Protein AF-F2CXU1-F1 (afdb_monomer_lite)

Foldseek 3Di:
DPPDPPDQQAQKEADPPDPVRIDHDQQKDFPDVVCVVVVNCRRYIDGPDQAPAAPQKFWAKAFQKDFFDLPQKDKFQQDDPVVLRNVQS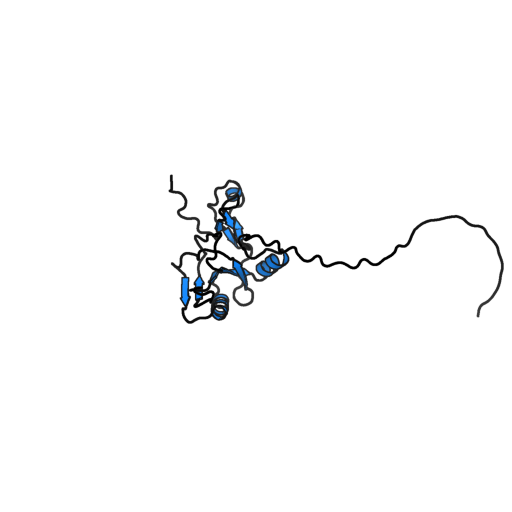NQNLWFKKWAPDCPPNDRGTMITHSGHGPDIYHDLDGDTMMIGIHGVVSVVVCVVVVPDRPHNCPDDPPDPPPPPPDDDDDDDDDDDDDDDDDDDDDDDDD

Organism: Hordeum vulgare subsp. vulgare (NCBI:txid112509)

InterPro domains:
  IPR003609 PAN/Apple domain [PF08276] (53-120)
  IPR003609 PAN/Apple domain [PS50948] (53-139)
  IPR003609 PAN/Apple domain [SM00473] (54-134)

Radius of gyration: 28.21 Å; chains: 1; bounding box: 61×94×59 Å

pLDDT: mean 71.31, std 21.05, range [31.59, 95.5]

Sequence (190 aa):
PVRQLRQVRGIRYCDLGQSPLCSCLPGFQPRWPQRWSLGSGSGGCVRRTNLSCGARDGFWTVSLMKLPEATNAMVHTGMILDRCRQLCLGTCSCRAYAAADVSGGINRGCIVWAVDLIDMRQYPEVVQDVYICLAQSEVDALTAAGSITIHAATGRSSTPASVQGHRPLGGCPTRFSIAPSSTTRSEANP

Structure (mmCIF, N/CA/C/O backbone):
data_AF-F2CXU1-F1
#
_entry.id   AF-F2CXU1-F1
#
loop_
_atom_site.group_PDB
_atom_site.id
_atom_site.type_symbol
_atom_site.label_atom_id
_atom_site.label_alt_id
_atom_site.label_comp_id
_atom_site.label_asym_id
_atom_site.label_entity_id
_atom_site.label_seq_id
_atom_site.pdbx_PDB_ins_code
_atom_site.Cartn_x
_atom_site.Cartn_y
_atom_site.Cartn_z
_atom_site.occupancy
_atom_site.B_iso_or_equiv
_atom_site.auth_seq_id
_atom_site.auth_comp_id
_atom_site.auth_asym_id
_atom_site.auth_atom_id
_atom_site.pdbx_PDB_model_num
ATOM 1 N N . PRO A 1 1 ? 15.267 -24.264 19.030 1.00 34.97 1 PRO A N 1
ATOM 2 C CA . PRO A 1 1 ? 14.151 -23.343 19.382 1.00 34.97 1 PRO A CA 1
ATOM 3 C C . PRO A 1 1 ? 13.599 -22.463 18.225 1.00 34.97 1 PRO A C 1
ATOM 5 O O . PRO A 1 1 ? 12.896 -21.499 18.492 1.00 34.97 1 PRO A O 1
ATOM 8 N N . VAL A 1 2 ? 13.812 -22.808 16.941 1.00 32.81 2 VAL A N 1
ATOM 9 C CA . VAL A 1 2 ? 13.366 -22.000 15.776 1.00 32.81 2 VAL A CA 1
ATOM 10 C C . VAL A 1 2 ? 12.203 -22.684 15.036 1.00 32.81 2 VAL A C 1
ATOM 12 O O . VAL A 1 2 ? 12.289 -23.015 13.856 1.00 32.81 2 VAL A O 1
ATOM 15 N N . ARG A 1 3 ? 11.107 -22.981 15.743 1.00 33.47 3 ARG A N 1
ATOM 16 C CA . ARG A 1 3 ? 9.913 -23.626 15.159 1.00 33.47 3 ARG A CA 1
ATOM 17 C C . ARG A 1 3 ? 8.614 -22.975 15.640 1.00 33.47 3 ARG A C 1
ATOM 19 O O . ARG A 1 3 ? 7.788 -23.642 16.245 1.00 33.47 3 ARG A O 1
ATOM 26 N N . GLN A 1 4 ? 8.417 -21.681 15.369 1.00 37.12 4 GLN A N 1
ATOM 27 C CA . GLN A 1 4 ? 7.096 -21.060 15.586 1.00 37.12 4 GLN A CA 1
ATOM 28 C C . GLN A 1 4 ? 6.787 -19.814 14.742 1.00 37.12 4 GLN A C 1
ATOM 30 O O . GLN A 1 4 ? 5.926 -19.020 15.095 1.00 37.12 4 GLN A O 1
ATOM 35 N N . LEU A 1 5 ? 7.434 -19.657 13.582 1.00 40.50 5 LEU A N 1
ATOM 36 C CA . LEU A 1 5 ? 7.065 -18.630 12.590 1.00 40.50 5 LEU A CA 1
ATOM 37 C C . LEU A 1 5 ? 6.415 -19.220 11.331 1.00 40.50 5 LEU A C 1
ATOM 39 O O . LEU A 1 5 ? 6.336 -18.558 10.301 1.00 40.50 5 LEU A O 1
ATOM 43 N N . ARG A 1 6 ? 5.930 -20.466 11.388 1.00 36.44 6 ARG A N 1
ATOM 44 C CA . ARG A 1 6 ? 5.116 -21.016 10.302 1.00 36.44 6 ARG A CA 1
ATOM 45 C C . ARG A 1 6 ? 3.651 -20.652 10.551 1.00 36.44 6 ARG A C 1
ATOM 47 O O . ARG A 1 6 ? 3.055 -21.141 11.499 1.00 36.44 6 ARG A O 1
ATOM 54 N N . GLN A 1 7 ? 3.113 -19.845 9.633 1.00 40.59 7 GLN A N 1
ATOM 55 C CA . GLN A 1 7 ? 1.687 -19.606 9.361 1.00 40.59 7 GLN A CA 1
ATOM 56 C C . GLN A 1 7 ? 0.963 -18.560 10.225 1.00 40.59 7 GLN A C 1
ATOM 58 O O . GLN A 1 7 ? 0.046 -18.879 10.973 1.00 40.59 7 GLN A O 1
ATOM 63 N N . VAL A 1 8 ? 1.262 -17.275 10.009 1.00 40.44 8 VAL A N 1
ATOM 64 C CA . VAL A 1 8 ? 0.292 -16.203 10.302 1.00 40.44 8 VAL A CA 1
ATOM 65 C C . VAL A 1 8 ? -0.091 -15.538 8.980 1.00 40.44 8 VAL A C 1
ATOM 67 O O . VAL A 1 8 ? 0.686 -14.781 8.406 1.00 40.44 8 VAL A O 1
ATOM 70 N N . ARG A 1 9 ? -1.276 -15.890 8.468 1.00 52.19 9 ARG A N 1
ATOM 71 C CA . ARG A 1 9 ? -1.853 -15.436 7.188 1.00 52.19 9 ARG A CA 1
ATOM 72 C C . ARG A 1 9 ? -2.540 -14.069 7.322 1.00 52.19 9 ARG A C 1
ATOM 74 O O . ARG A 1 9 ? -3.741 -13.964 7.108 1.00 52.19 9 ARG A O 1
ATOM 81 N N . GLY A 1 10 ? -1.827 -13.033 7.750 1.00 54.97 10 GLY A N 1
ATOM 82 C CA . GLY A 1 10 ? -2.451 -11.724 7.938 1.00 54.97 10 GLY A CA 1
ATOM 83 C C . GLY A 1 10 ? -1.462 -10.583 7.812 1.00 54.97 10 GLY A C 1
ATOM 84 O O . GLY A 1 10 ? -0.324 -10.705 8.255 1.00 54.97 10 GLY A O 1
ATOM 85 N N . ILE A 1 11 ? -1.940 -9.496 7.217 1.00 66.00 11 ILE A N 1
ATOM 86 C CA . ILE A 1 11 ? -1.216 -8.294 6.798 1.00 66.00 11 ILE A CA 1
ATOM 87 C C . ILE A 1 11 ? -0.603 -7.584 8.020 1.00 66.00 11 ILE A C 1
ATOM 89 O O . ILE A 1 11 ? -1.184 -6.673 8.610 1.00 66.00 11 ILE A O 1
ATOM 93 N N . ARG A 1 12 ? 0.565 -8.065 8.446 1.00 72.44 12 ARG A N 1
ATOM 94 C CA . ARG A 1 12 ? 1.375 -7.525 9.540 1.00 72.44 12 ARG A CA 1
ATOM 95 C C . ARG A 1 12 ? 2.726 -7.106 8.985 1.00 72.44 12 ARG A C 1
ATOM 97 O O . ARG A 1 12 ? 3.251 -7.780 8.102 1.00 72.44 12 ARG A O 1
ATOM 104 N N . TYR A 1 13 ? 3.293 -6.052 9.545 1.00 73.12 13 TYR A N 1
ATOM 105 C CA . TYR A 1 13 ? 4.700 -5.730 9.360 1.00 73.12 13 TYR A CA 1
ATOM 106 C C . TYR A 1 13 ? 5.416 -5.903 10.691 1.00 73.12 13 TYR A C 1
ATOM 108 O O . TYR A 1 13 ? 4.812 -5.752 11.755 1.00 73.12 13 TYR A O 1
ATOM 116 N N . CYS A 1 14 ? 6.689 -6.268 10.627 1.00 70.75 14 CYS A N 1
ATOM 117 C CA . CYS A 1 14 ? 7.538 -6.339 11.802 1.00 70.75 14 CYS A CA 1
ATOM 118 C C . CYS A 1 14 ? 8.617 -5.268 11.703 1.00 70.75 14 CYS A C 1
ATOM 120 O O . CYS A 1 14 ? 9.301 -5.193 10.681 1.00 70.75 14 CYS A O 1
ATOM 122 N N . ASP A 1 15 ? 8.723 -4.465 12.756 1.00 67.50 15 ASP A N 1
ATOM 123 C CA . ASP A 1 15 ? 9.769 -3.475 12.961 1.00 67.50 15 ASP A CA 1
ATOM 124 C C . ASP A 1 15 ? 10.683 -3.993 14.073 1.00 67.50 15 ASP A C 1
ATOM 126 O O . ASP A 1 15 ? 10.265 -4.188 15.216 1.00 67.50 15 ASP A O 1
ATOM 130 N N . LEU A 1 16 ? 11.938 -4.254 13.716 1.00 66.31 16 LEU A N 1
ATOM 131 C CA . LEU A 1 16 ? 12.940 -4.792 14.633 1.00 66.31 16 LEU A CA 1
ATOM 132 C C . LEU A 1 16 ? 13.372 -3.775 15.705 1.00 66.31 16 LEU A C 1
ATOM 134 O O . LEU A 1 16 ? 14.001 -4.174 16.682 1.00 66.31 16 LEU A O 1
ATOM 138 N N . GLY A 1 17 ? 13.039 -2.490 15.537 1.00 63.59 17 GLY A N 1
ATOM 139 C CA . GLY A 1 17 ? 13.336 -1.412 16.479 1.00 63.59 17 GLY A CA 1
ATOM 140 C C . GLY A 1 17 ? 12.215 -1.082 17.470 1.00 63.59 17 GLY A C 1
ATOM 141 O O . GLY A 1 17 ? 12.423 -0.231 18.333 1.00 63.59 17 GLY A O 1
ATOM 142 N N . GLN A 1 18 ? 11.040 -1.722 17.381 1.00 64.12 18 GLN A N 1
ATOM 143 C CA . GLN A 1 18 ? 9.875 -1.406 18.222 1.00 64.12 18 GLN A CA 1
ATOM 144 C C . GLN A 1 18 ? 9.380 -2.597 19.058 1.00 64.12 18 GLN A C 1
ATOM 146 O O . GLN A 1 18 ? 9.561 -3.763 18.709 1.00 64.12 18 GLN A O 1
ATOM 151 N N . SER A 1 19 ? 8.718 -2.291 20.182 1.00 56.84 19 SER A N 1
ATOM 152 C CA . SER A 1 19 ? 7.968 -3.253 20.999 1.00 56.84 19 SER A CA 1
ATOM 153 C C . SER A 1 19 ? 6.493 -2.833 21.048 1.00 56.84 19 SER A C 1
ATOM 155 O O . SER A 1 19 ? 6.206 -1.738 21.535 1.00 56.84 19 SER A O 1
ATOM 157 N N . PRO A 1 20 ? 5.548 -3.662 20.564 1.00 63.62 20 PRO A N 1
ATOM 158 C CA . PRO A 1 20 ? 5.738 -5.023 20.059 1.00 63.62 20 PRO A CA 1
ATOM 159 C C . PRO A 1 20 ? 6.436 -5.067 18.688 1.00 63.62 20 PRO A C 1
ATOM 161 O O . PRO A 1 20 ? 6.206 -4.220 17.834 1.00 63.62 20 PRO A O 1
ATOM 164 N N . LEU A 1 21 ? 7.230 -6.122 18.464 1.00 68.69 21 LEU A N 1
ATOM 165 C CA . LEU A 1 21 ? 8.020 -6.355 17.240 1.00 68.69 21 LEU A CA 1
ATOM 166 C C . LEU A 1 21 ? 7.206 -6.349 15.942 1.00 68.69 21 LEU A C 1
ATOM 168 O O . LEU A 1 21 ? 7.769 -6.159 14.870 1.00 68.69 21 LEU A O 1
ATOM 172 N N . CYS A 1 22 ? 5.903 -6.632 16.006 1.00 73.56 22 CYS A N 1
ATOM 173 C CA . CYS A 1 22 ? 5.041 -6.651 14.833 1.00 73.56 22 CYS A CA 1
ATOM 174 C C . CYS A 1 22 ? 3.712 -5.954 15.110 1.00 73.56 22 CYS A C 1
ATOM 176 O O . CYS A 1 22 ? 3.097 -6.164 16.157 1.00 73.56 22 CYS A O 1
ATOM 178 N N . SER A 1 23 ? 3.242 -5.218 14.108 1.00 78.38 23 SER A N 1
ATOM 179 C CA . SER A 1 23 ? 2.015 -4.425 14.123 1.00 78.38 23 SER A CA 1
ATOM 180 C C . SER A 1 23 ? 1.216 -4.654 12.839 1.00 78.38 23 SER A C 1
ATOM 182 O O . SER A 1 23 ? 1.734 -5.139 11.830 1.00 78.38 23 SER A O 1
ATOM 184 N N . CYS A 1 24 ? -0.078 -4.337 12.870 1.00 83.00 24 CYS A N 1
ATOM 185 C CA . CYS A 1 24 ? -0.881 -4.304 11.650 1.00 83.00 24 CYS A CA 1
ATOM 186 C C . CYS A 1 24 ? -0.471 -3.114 10.782 1.00 83.00 24 CYS A C 1
ATOM 188 O O . CYS A 1 24 ? -0.143 -2.056 11.317 1.00 83.00 24 CYS A O 1
ATOM 190 N N . LEU A 1 25 ? -0.512 -3.273 9.456 1.00 83.81 25 LEU A N 1
ATOM 191 C CA . LEU A 1 25 ? -0.312 -2.132 8.559 1.00 83.81 25 LEU A CA 1
ATOM 192 C C . LEU A 1 25 ? -1.384 -1.048 8.803 1.00 83.81 25 LEU A C 1
ATOM 194 O O . LEU A 1 25 ? -2.497 -1.367 9.239 1.00 83.81 25 LEU A O 1
ATOM 198 N N . PRO A 1 26 ? -1.091 0.223 8.486 1.00 86.19 26 PRO A N 1
ATOM 199 C CA . PRO A 1 26 ? -2.103 1.275 8.429 1.00 86.19 26 PRO A CA 1
ATOM 200 C C . PRO A 1 26 ? -3.322 0.850 7.591 1.00 86.19 26 PRO A C 1
ATOM 202 O O . PRO A 1 26 ? -3.175 0.227 6.540 1.00 86.19 26 PRO A O 1
ATOM 205 N N . GLY A 1 27 ? -4.532 1.132 8.086 1.00 88.62 27 GLY A N 1
ATOM 206 C CA . GLY A 1 27 ? -5.796 0.660 7.492 1.00 88.62 27 GLY A CA 1
ATOM 207 C C . GLY A 1 27 ? -6.217 -0.761 7.905 1.00 88.62 27 GLY A C 1
ATOM 208 O O . GLY A 1 27 ? -7.265 -1.258 7.480 1.00 88.62 27 GLY A O 1
ATOM 209 N N . PHE A 1 28 ? -5.435 -1.423 8.764 1.00 88.88 28 PHE A N 1
ATOM 210 C CA . PHE A 1 28 ? -5.734 -2.749 9.305 1.00 88.88 28 PHE A CA 1
ATOM 211 C C . PHE A 1 28 ? -5.859 -2.726 10.832 1.00 88.88 28 PHE A C 1
ATOM 213 O O . PHE A 1 28 ? -5.442 -1.791 11.523 1.00 88.88 28 PHE A O 1
ATOM 220 N N . GLN A 1 29 ? -6.481 -3.768 11.372 1.00 88.06 29 GLN A N 1
ATOM 221 C CA . GLN A 1 29 ? -6.638 -3.988 12.805 1.00 88.06 29 GLN A CA 1
ATOM 222 C C . GLN A 1 29 ? -6.460 -5.468 13.157 1.00 88.06 29 GLN A C 1
ATOM 224 O O . GLN A 1 29 ? -6.709 -6.330 12.306 1.00 88.06 29 GLN A O 1
ATOM 229 N N . PRO A 1 30 ? -6.042 -5.798 14.392 1.00 86.94 30 PRO A N 1
ATOM 230 C CA . PRO A 1 30 ? -5.933 -7.184 14.817 1.00 86.94 30 PRO A CA 1
ATOM 231 C C . PRO A 1 30 ? -7.283 -7.886 14.704 1.00 86.94 30 PRO A C 1
ATOM 233 O O . PRO A 1 30 ? -8.294 -7.371 15.180 1.00 86.94 30 PRO A O 1
ATOM 236 N N . ARG A 1 31 ? -7.301 -9.097 14.139 1.00 84.88 31 ARG A N 1
ATOM 237 C CA . ARG A 1 31 ? -8.536 -9.898 14.071 1.00 84.88 31 ARG A CA 1
ATOM 238 C C . ARG A 1 31 ? -9.094 -10.218 15.458 1.00 84.88 31 ARG A C 1
ATOM 240 O O . ARG A 1 31 ? -10.300 -10.325 15.632 1.00 84.88 31 ARG A O 1
ATOM 247 N N . TRP A 1 32 ? -8.195 -10.376 16.428 1.00 83.06 32 TRP A N 1
ATOM 248 C CA . TRP A 1 32 ? -8.506 -10.702 17.817 1.00 83.06 32 TRP A CA 1
ATOM 249 C C . TRP A 1 32 ? -7.686 -9.807 18.754 1.00 83.06 32 TRP A C 1
ATOM 251 O O . TRP A 1 32 ? -6.597 -10.214 19.170 1.00 83.06 32 TRP A O 1
ATOM 261 N N . PRO A 1 33 ? -8.179 -8.602 19.096 1.00 82.94 33 PRO A N 1
ATOM 262 C CA . PRO A 1 33 ? -7.435 -7.632 19.903 1.00 82.94 33 PRO A CA 1
ATOM 263 C C . PRO A 1 33 ? -6.929 -8.211 21.229 1.00 82.94 33 PRO A C 1
ATOM 265 O O . PRO A 1 33 ? -5.761 -8.057 21.565 1.00 82.94 33 PRO A O 1
ATOM 268 N N . GLN A 1 34 ? -7.762 -8.994 21.920 1.00 80.50 34 GLN A N 1
ATOM 269 C CA . GLN A 1 34 ? -7.415 -9.636 23.194 1.00 80.50 34 GLN A CA 1
ATOM 270 C C . GLN A 1 34 ? -6.201 -10.573 23.070 1.00 80.50 34 GLN A C 1
ATOM 272 O O . GLN A 1 34 ? -5.310 -10.557 23.913 1.00 80.50 34 GLN A O 1
ATOM 277 N N . ARG A 1 35 ? -6.121 -11.368 21.991 1.00 75.00 35 ARG A N 1
ATOM 278 C CA . ARG A 1 35 ? -4.976 -12.264 21.738 1.00 75.00 35 ARG A CA 1
ATOM 279 C C . ARG A 1 35 ? -3.735 -11.507 21.275 1.00 75.00 35 ARG A C 1
ATOM 281 O O . ARG A 1 35 ? -2.621 -11.981 21.495 1.00 75.00 35 ARG A O 1
ATOM 288 N N . TRP A 1 36 ? -3.923 -10.367 20.614 1.00 75.69 36 TRP A N 1
ATOM 289 C CA . TRP A 1 36 ? -2.830 -9.505 20.173 1.00 75.69 36 TRP A CA 1
ATOM 290 C C . TRP A 1 36 ? -2.112 -8.872 21.368 1.00 75.69 36 TRP A C 1
ATOM 292 O O . TRP A 1 36 ? -0.889 -8.948 21.444 1.00 75.69 36 TRP A O 1
ATOM 302 N N . SER A 1 37 ? -2.868 -8.364 22.347 1.00 71.69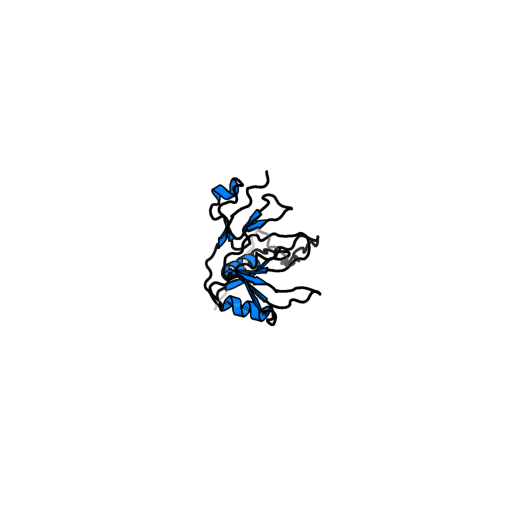 37 SER A N 1
ATOM 303 C CA . SER A 1 37 ? -2.326 -7.769 23.578 1.00 71.69 37 SER A CA 1
ATOM 304 C C . SER A 1 37 ? -1.554 -8.760 24.455 1.00 71.69 37 SER A C 1
ATOM 306 O O . SER A 1 37 ? -0.676 -8.359 25.209 1.00 71.69 37 SER A O 1
ATOM 308 N N . LEU A 1 38 ? -1.838 -10.059 24.329 1.00 70.19 38 LEU A N 1
ATOM 309 C CA . LEU A 1 38 ? -1.132 -11.138 25.029 1.00 70.19 38 LEU A CA 1
ATOM 310 C C . LEU A 1 38 ? 0.146 -11.599 24.297 1.00 70.19 38 LEU A C 1
ATOM 312 O O . LEU A 1 38 ? 0.695 -12.652 24.612 1.00 70.19 38 LEU A O 1
ATOM 316 N N . GLY A 1 39 ? 0.594 -10.867 23.269 1.00 64.69 39 GLY A N 1
ATOM 317 C CA . GLY A 1 39 ? 1.817 -11.163 22.515 1.00 64.69 39 GLY A CA 1
ATOM 318 C C . GLY A 1 39 ? 1.704 -12.342 21.543 1.00 64.69 39 GLY A C 1
ATOM 319 O O . GLY A 1 39 ? 2.677 -12.695 20.883 1.00 64.69 39 GLY A O 1
ATOM 320 N N . SER A 1 40 ? 0.522 -12.955 21.411 1.00 63.16 40 SER A N 1
ATOM 321 C CA . SER A 1 40 ? 0.360 -14.166 20.603 1.00 63.16 40 SER A CA 1
ATOM 322 C C . SER A 1 40 ? 0.437 -13.888 19.101 1.00 63.16 40 SER A C 1
ATOM 324 O O . SER A 1 40 ? 0.817 -14.790 18.360 1.00 63.16 40 SER A O 1
ATOM 326 N N . GLY A 1 41 ? 0.046 -12.691 18.629 1.00 62.12 41 GLY A N 1
ATOM 327 C CA . GLY A 1 41 ? 0.121 -12.245 17.218 1.00 62.12 41 GLY A CA 1
ATOM 328 C C . GLY A 1 41 ? -0.564 -13.147 16.167 1.00 62.12 41 GLY A C 1
ATOM 329 O O . GLY A 1 41 ? -0.631 -12.817 14.986 1.00 62.12 41 GLY A O 1
ATOM 330 N N . SER A 1 42 ? -1.092 -14.294 16.587 1.00 62.44 42 SER A N 1
ATOM 331 C CA . SER A 1 42 ? -1.407 -15.464 15.765 1.00 62.44 42 SER A CA 1
ATOM 332 C C . SER A 1 42 ? -2.732 -15.340 15.020 1.00 62.44 42 SER A C 1
ATOM 334 O O . SER A 1 42 ? -3.004 -16.109 14.103 1.00 62.44 42 SER A O 1
ATOM 336 N N . GLY A 1 43 ? -3.548 -14.346 15.381 1.00 68.31 43 GLY A N 1
ATOM 337 C CA . GLY A 1 43 ? -4.812 -14.038 14.715 1.00 68.31 43 GLY A CA 1
ATOM 338 C C . GLY A 1 43 ? -4.670 -13.264 13.403 1.00 68.31 43 GLY A C 1
ATOM 339 O O . GLY A 1 43 ? -5.634 -13.223 12.639 1.00 68.31 43 GLY A O 1
ATOM 340 N N . GLY A 1 44 ? -3.499 -12.667 13.148 1.00 77.88 44 GLY A N 1
ATOM 341 C CA . GLY A 1 44 ? -3.273 -11.780 12.009 1.00 77.88 44 GLY A CA 1
ATOM 342 C C . GLY A 1 44 ? -4.082 -10.479 12.071 1.00 77.88 44 GLY A C 1
ATOM 343 O O . GLY A 1 44 ? -4.720 -10.155 13.079 1.00 77.88 44 GLY A O 1
ATOM 344 N N . CYS A 1 45 ? -4.047 -9.743 10.964 1.00 83.50 45 CYS A N 1
ATOM 345 C CA . CYS A 1 45 ? -4.728 -8.466 10.794 1.00 83.50 45 CYS A CA 1
ATOM 346 C C . CYS A 1 45 ? -5.800 -8.566 9.709 1.00 83.50 45 CYS A C 1
ATOM 348 O O . CYS A 1 45 ? -5.625 -9.277 8.719 1.00 83.50 45 CYS A O 1
ATOM 350 N N . VAL A 1 46 ? -6.889 -7.830 9.899 1.00 86.06 46 VAL A N 1
ATOM 351 C CA . VAL A 1 46 ? -7.989 -7.664 8.945 1.00 86.06 46 VAL A CA 1
ATOM 352 C C . VAL A 1 46 ? -8.135 -6.190 8.592 1.00 86.06 46 VAL A C 1
ATOM 354 O O . VAL A 1 46 ? -7.695 -5.324 9.348 1.00 86.06 46 VAL A O 1
ATOM 357 N N . ARG A 1 47 ? -8.730 -5.892 7.437 1.00 88.94 47 ARG A N 1
ATOM 358 C CA . ARG A 1 47 ? -9.022 -4.509 7.044 1.00 88.94 47 ARG A CA 1
ATOM 359 C C . ARG A 1 47 ? -9.988 -3.877 8.039 1.00 88.94 47 ARG A C 1
ATOM 361 O O . ARG A 1 47 ? -10.884 -4.556 8.538 1.00 88.94 47 ARG A O 1
ATOM 368 N N . ARG A 1 48 ? -9.805 -2.585 8.302 1.00 91.81 48 ARG A N 1
ATOM 369 C CA . ARG A 1 48 ? -10.778 -1.787 9.057 1.00 91.81 48 ARG A CA 1
ATOM 370 C C . ARG A 1 48 ? -12.020 -1.512 8.215 1.00 91.81 48 ARG A C 1
ATOM 372 O O . ARG A 1 48 ? -13.129 -1.780 8.663 1.00 91.81 48 ARG A O 1
ATOM 379 N N . THR A 1 49 ? -11.803 -1.096 6.969 1.00 93.19 49 THR A N 1
ATOM 380 C CA . THR A 1 49 ? -12.861 -0.818 5.993 1.00 93.19 49 THR A CA 1
ATOM 381 C C . THR A 1 49 ? -12.736 -1.732 4.774 1.00 93.19 49 THR A C 1
ATOM 383 O O . THR A 1 49 ? -11.637 -1.963 4.256 1.00 93.19 49 THR A O 1
ATOM 386 N N . ASN A 1 50 ? -13.867 -2.277 4.320 1.00 91.69 50 ASN A N 1
ATOM 387 C CA . ASN A 1 50 ? -13.927 -3.124 3.129 1.00 91.69 50 ASN A CA 1
ATOM 388 C C . ASN A 1 50 ? -13.634 -2.323 1.855 1.00 91.69 50 ASN A C 1
ATOM 390 O O . ASN A 1 50 ? -14.010 -1.159 1.740 1.00 91.69 50 ASN A O 1
ATOM 394 N N . LEU A 1 51 ? -13.001 -2.984 0.884 1.00 91.31 51 LEU A N 1
ATOM 395 C CA . LEU A 1 51 ? -12.793 -2.421 -0.448 1.00 91.31 51 LEU A CA 1
ATOM 396 C C . LEU A 1 51 ? -14.133 -2.276 -1.175 1.00 91.31 51 LEU A C 1
ATOM 398 O O . LEU A 1 51 ? -15.001 -3.146 -1.080 1.00 91.31 51 LEU A O 1
ATOM 402 N N . SER A 1 52 ? -14.277 -1.179 -1.907 1.00 90.62 52 SER A N 1
ATOM 403 C CA . SER A 1 52 ? -15.460 -0.862 -2.712 1.00 90.62 52 SER A CA 1
ATOM 404 C C . SER A 1 52 ? -15.275 -1.173 -4.203 1.00 90.62 52 SER A C 1
ATOM 406 O O . SER A 1 52 ? -16.246 -1.075 -4.963 1.00 90.62 52 SER A O 1
ATOM 408 N N . CYS A 1 53 ? -14.056 -1.566 -4.592 1.00 92.00 53 CYS A N 1
ATOM 409 C CA . CYS A 1 53 ? -13.549 -1.792 -5.941 1.00 92.00 53 CYS A CA 1
ATOM 410 C C . CYS A 1 53 ? -13.573 -0.550 -6.850 1.00 92.00 53 CYS A C 1
ATOM 412 O O . CYS A 1 53 ? -14.478 0.291 -6.799 1.00 92.00 53 CYS A O 1
ATOM 414 N N . GLY A 1 54 ? -12.577 -0.445 -7.734 1.00 90.62 54 GLY A N 1
ATOM 415 C CA . GLY A 1 54 ? -12.496 0.617 -8.731 1.00 90.62 54 GLY A CA 1
ATOM 416 C C . GLY A 1 54 ? -12.125 1.968 -8.129 1.00 90.62 54 GLY A C 1
ATOM 417 O O . GLY A 1 54 ? -11.322 2.062 -7.208 1.00 90.62 54 GLY A O 1
ATOM 418 N N . ALA A 1 55 ? -12.735 3.034 -8.646 1.00 88.31 55 ALA A N 1
ATOM 419 C CA . ALA A 1 55 ? -12.407 4.420 -8.294 1.00 88.31 55 ALA A CA 1
ATOM 420 C C . ALA A 1 55 ? -12.727 4.822 -6.839 1.00 88.31 55 ALA A C 1
ATOM 422 O O . ALA A 1 55 ? -12.423 5.940 -6.437 1.00 88.31 55 ALA A O 1
ATOM 423 N N . ARG A 1 56 ? -13.368 3.940 -6.062 1.00 92.50 56 ARG A N 1
ATOM 424 C CA . ARG A 1 56 ? -13.683 4.157 -4.638 1.00 92.50 56 ARG A CA 1
ATOM 425 C C . ARG A 1 56 ? -12.613 3.607 -3.694 1.00 92.50 56 ARG A C 1
ATOM 427 O O . ARG A 1 56 ? -12.720 3.787 -2.482 1.00 92.50 56 ARG A O 1
ATOM 434 N N . ASP A 1 57 ? -11.604 2.950 -4.249 1.00 95.00 57 ASP A N 1
ATOM 435 C CA . ASP A 1 57 ? -10.429 2.501 -3.523 1.00 95.00 57 ASP A CA 1
ATOM 436 C C . ASP A 1 57 ? -9.223 3.366 -3.897 1.00 95.00 57 ASP A C 1
ATOM 438 O O . ASP A 1 57 ? -9.125 3.923 -4.993 1.00 95.00 57 ASP A O 1
ATOM 442 N N . GLY A 1 58 ? -8.290 3.456 -2.962 1.00 94.88 58 GLY A N 1
ATOM 443 C CA . GLY A 1 58 ? -7.043 4.183 -3.103 1.00 94.88 58 GLY A CA 1
ATOM 444 C C . GLY A 1 58 ? -5.858 3.320 -2.700 1.00 94.88 58 GLY A C 1
ATOM 445 O O . GLY A 1 58 ? -5.972 2.109 -2.492 1.00 94.88 58 GLY A O 1
ATOM 446 N N . PHE A 1 59 ? -4.698 3.960 -2.580 1.00 94.69 59 PHE A N 1
ATOM 447 C CA . PHE A 1 59 ? -3.473 3.281 -2.182 1.00 94.69 59 PHE A CA 1
ATOM 448 C C . PHE A 1 59 ? -2.769 4.022 -1.067 1.00 94.69 59 PHE A C 1
ATOM 450 O O . PHE A 1 59 ? -2.604 5.238 -1.133 1.00 94.69 59 PHE A O 1
ATOM 457 N N . TRP A 1 60 ? -2.309 3.250 -0.092 1.00 93.31 60 TRP A N 1
ATOM 458 C CA . TRP A 1 60 ? -1.397 3.702 0.940 1.00 93.31 60 TRP A CA 1
ATOM 459 C C . TRP A 1 60 ? 0.003 3.166 0.659 1.00 93.31 60 TRP A C 1
ATOM 461 O O . TRP A 1 60 ? 0.179 1.959 0.469 1.00 93.31 60 TRP A O 1
ATOM 471 N N . THR A 1 61 ? 0.994 4.052 0.624 1.00 91.12 61 THR A N 1
ATOM 472 C CA . THR A 1 61 ? 2.385 3.664 0.374 1.00 91.12 61 THR A CA 1
ATOM 473 C C . THR A 1 61 ? 3.043 3.210 1.668 1.00 91.12 61 THR A C 1
ATOM 475 O O . THR A 1 61 ? 2.973 3.873 2.704 1.00 91.12 61 THR A O 1
ATOM 478 N N . VAL A 1 62 ? 3.715 2.068 1.600 1.00 85.81 62 VAL A N 1
ATOM 479 C CA . VAL A 1 62 ? 4.509 1.522 2.693 1.00 85.81 62 VAL A CA 1
ATOM 480 C C . VAL A 1 62 ? 5.932 1.319 2.190 1.00 85.81 62 VAL A C 1
ATOM 482 O O . VAL A 1 62 ? 6.155 0.532 1.271 1.00 85.81 62 VAL A O 1
ATOM 485 N N . SER A 1 63 ? 6.877 2.041 2.785 1.00 84.19 63 SER A N 1
ATOM 486 C CA . SER A 1 63 ? 8.263 2.105 2.322 1.00 84.19 63 SER A CA 1
ATOM 487 C C . SER A 1 63 ? 9.190 1.144 3.062 1.00 84.19 63 SER A C 1
ATOM 489 O O . SER A 1 63 ? 8.880 0.649 4.151 1.00 84.19 63 SER A O 1
ATOM 491 N N . LEU A 1 64 ? 10.356 0.904 2.451 1.00 77.75 64 LEU A N 1
ATOM 492 C CA . LEU A 1 64 ? 11.438 0.068 2.992 1.00 77.75 64 LEU A CA 1
ATOM 493 C C . LEU A 1 64 ? 10.981 -1.357 3.327 1.00 77.75 64 LEU A C 1
ATOM 495 O O . LEU A 1 64 ? 11.387 -1.964 4.322 1.00 77.75 64 LEU A O 1
ATOM 499 N N . MET A 1 65 ? 10.094 -1.885 2.490 1.00 75.31 65 MET A N 1
ATOM 500 C CA . MET A 1 65 ? 9.533 -3.211 2.662 1.00 75.31 65 MET A CA 1
ATOM 501 C C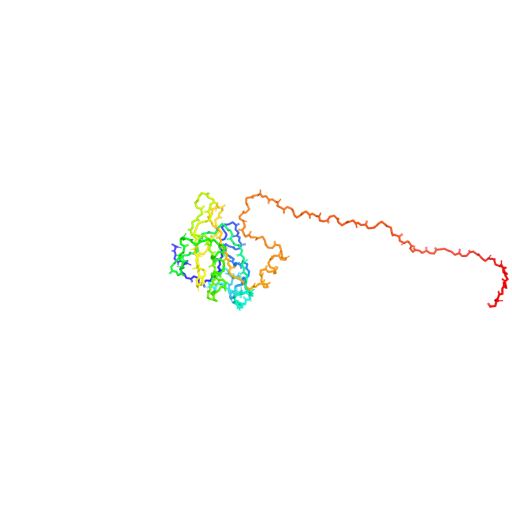 . MET A 1 65 ? 10.283 -4.211 1.797 1.00 75.31 65 MET A C 1
ATOM 503 O O . MET A 1 65 ? 10.501 -3.993 0.605 1.00 75.31 65 MET A O 1
ATOM 507 N N . LYS A 1 66 ? 10.600 -5.368 2.380 1.00 74.69 66 LYS A N 1
ATOM 508 C CA . LYS A 1 66 ? 10.799 -6.571 1.571 1.00 74.69 66 LYS A CA 1
ATOM 509 C C . LYS A 1 66 ? 9.468 -6.916 0.920 1.00 74.69 66 LYS A C 1
ATOM 511 O O . LYS A 1 66 ? 8.453 -7.018 1.617 1.00 74.69 66 LYS A O 1
ATOM 516 N N . LEU A 1 67 ? 9.489 -7.111 -0.398 1.00 71.31 67 LEU A N 1
ATOM 517 C CA . LEU A 1 67 ? 8.292 -7.504 -1.123 1.00 71.31 67 LEU A CA 1
ATOM 518 C C . LEU A 1 67 ? 7.693 -8.791 -0.533 1.00 71.31 67 LEU A C 1
ATOM 520 O O . LEU A 1 67 ? 8.443 -9.707 -0.167 1.00 71.31 67 LEU A O 1
ATOM 524 N N . PRO A 1 68 ? 6.353 -8.877 -0.460 1.00 67.56 68 PRO A N 1
ATOM 525 C CA . PRO A 1 68 ? 5.685 -10.126 -0.143 1.00 67.56 68 PRO A CA 1
ATOM 526 C C . PRO A 1 68 ? 6.128 -11.223 -1.113 1.00 67.56 68 PRO A C 1
ATOM 528 O O . PRO A 1 68 ? 6.463 -10.954 -2.269 1.00 67.56 68 PRO A O 1
ATOM 531 N N . GLU A 1 69 ? 6.097 -12.469 -0.649 1.00 67.75 69 GLU A N 1
ATOM 532 C CA . GLU A 1 69 ? 6.414 -13.624 -1.487 1.00 67.75 69 GLU A CA 1
ATOM 533 C C . GLU A 1 69 ? 5.597 -13.583 -2.796 1.00 67.75 69 GLU A C 1
ATOM 535 O O . GLU A 1 69 ? 4.380 -13.374 -2.785 1.00 67.75 69 GLU A O 1
ATOM 540 N N . ALA A 1 70 ? 6.267 -13.750 -3.939 1.00 68.19 70 ALA A N 1
ATOM 541 C CA . ALA A 1 70 ? 5.660 -13.574 -5.261 1.00 68.19 70 ALA A CA 1
ATOM 542 C C . ALA A 1 70 ? 4.800 -14.770 -5.716 1.00 68.19 70 ALA A C 1
ATOM 544 O O . ALA A 1 70 ? 4.278 -14.759 -6.826 1.00 68.19 70 ALA A O 1
ATOM 545 N N . THR A 1 71 ? 4.614 -15.786 -4.866 1.00 66.69 71 THR A N 1
ATOM 546 C CA . THR A 1 71 ? 3.967 -17.077 -5.175 1.00 66.69 71 THR A CA 1
ATOM 547 C C . THR A 1 71 ? 2.534 -16.948 -5.722 1.00 66.69 71 THR A C 1
ATOM 549 O O . THR A 1 71 ? 2.034 -17.884 -6.328 1.00 66.69 71 THR A O 1
ATOM 552 N N . ASN A 1 72 ? 1.886 -15.783 -5.581 1.00 72.12 72 ASN A N 1
ATOM 553 C CA . ASN A 1 72 ? 0.583 -15.464 -6.185 1.00 72.12 72 ASN A CA 1
ATOM 554 C C . ASN A 1 72 ? 0.528 -14.033 -6.757 1.00 72.12 72 ASN A C 1
ATOM 556 O O . ASN A 1 72 ? -0.511 -13.365 -6.701 1.00 72.12 72 ASN A O 1
ATOM 560 N N . ALA A 1 73 ? 1.663 -13.533 -7.240 1.00 85.00 73 ALA A N 1
ATOM 561 C CA . ALA A 1 73 ? 1.769 -12.214 -7.841 1.00 85.00 73 ALA A CA 1
ATOM 562 C C . ALA A 1 73 ? 1.870 -12.308 -9.368 1.00 85.00 73 ALA A C 1
ATOM 564 O O . ALA A 1 73 ? 2.478 -13.228 -9.911 1.00 85.00 73 ALA A O 1
ATOM 565 N N . MET A 1 74 ? 1.289 -11.334 -10.062 1.00 89.75 74 MET A N 1
ATOM 566 C CA . MET A 1 74 ? 1.428 -11.173 -11.509 1.00 89.75 74 MET A CA 1
ATOM 567 C C . MET A 1 74 ? 2.532 -10.160 -11.789 1.00 89.75 74 MET A C 1
ATOM 569 O O . MET A 1 74 ? 2.500 -9.059 -11.241 1.00 89.75 74 MET A O 1
ATOM 573 N N . VAL A 1 75 ? 3.499 -10.525 -12.632 1.00 91.50 75 VAL A N 1
ATOM 574 C CA . VAL A 1 75 ? 4.636 -9.664 -12.987 1.00 91.50 75 VAL A CA 1
ATOM 575 C C . VAL A 1 75 ? 4.508 -9.198 -14.436 1.00 91.50 75 VAL A C 1
ATOM 577 O O . VAL A 1 75 ? 4.372 -10.003 -15.353 1.00 91.50 75 VAL A O 1
ATOM 580 N N . HIS A 1 76 ? 4.597 -7.887 -14.643 1.00 92.19 76 HIS A N 1
ATOM 581 C CA . HIS A 1 76 ? 4.550 -7.220 -15.940 1.00 92.19 76 HIS A CA 1
ATOM 582 C C . HIS A 1 76 ? 5.812 -6.372 -16.130 1.00 92.19 76 HIS A C 1
ATOM 584 O O . HIS A 1 76 ? 5.893 -5.243 -15.652 1.00 92.19 76 HIS A O 1
ATOM 590 N N . THR A 1 77 ? 6.809 -6.896 -16.838 1.00 88.88 77 THR A N 1
ATOM 591 C CA . THR A 1 77 ? 8.133 -6.258 -16.985 1.00 88.88 77 THR A CA 1
ATOM 592 C C . THR A 1 77 ? 8.113 -4.969 -17.813 1.00 88.88 77 THR A C 1
ATOM 594 O O . THR A 1 77 ? 8.835 -4.030 -17.498 1.00 88.88 77 THR A O 1
ATOM 597 N N . GLY A 1 78 ? 7.262 -4.892 -18.841 1.00 89.62 78 GLY A N 1
ATOM 598 C CA . GLY A 1 78 ? 7.136 -3.718 -19.717 1.00 89.62 78 GLY A CA 1
ATOM 599 C C . GLY A 1 78 ? 6.164 -2.641 -19.224 1.00 89.62 78 GLY A C 1
ATOM 600 O O . GLY A 1 78 ? 5.923 -1.667 -19.932 1.00 89.62 78 GLY A O 1
ATOM 601 N N . MET A 1 79 ? 5.555 -2.822 -18.050 1.00 92.25 79 MET A N 1
ATOM 602 C CA . MET A 1 79 ? 4.515 -1.928 -17.546 1.00 92.25 79 MET A CA 1
ATOM 603 C C . MET A 1 79 ? 5.091 -0.923 -16.549 1.00 92.25 79 MET A C 1
ATOM 605 O O . MET A 1 79 ? 5.771 -1.307 -15.603 1.00 92.25 79 MET A O 1
ATOM 609 N N . ILE A 1 80 ? 4.784 0.361 -16.742 1.00 91.81 80 ILE A N 1
ATOM 610 C CA . ILE A 1 80 ? 5.149 1.413 -15.787 1.00 91.81 80 ILE A CA 1
ATOM 611 C C . ILE A 1 80 ? 4.248 1.384 -14.548 1.00 91.81 80 ILE A C 1
ATOM 613 O O . ILE A 1 80 ? 3.111 0.903 -14.586 1.00 91.81 80 ILE A O 1
ATOM 617 N N . LEU A 1 81 ? 4.742 1.964 -13.456 1.00 92.81 81 LEU A N 1
ATOM 618 C CA . LEU A 1 81 ? 4.082 1.942 -12.152 1.00 92.81 81 LEU A CA 1
ATOM 619 C C . LEU A 1 81 ? 2.673 2.569 -12.162 1.00 92.81 81 LEU A C 1
ATOM 621 O O . LEU A 1 81 ? 1.758 2.029 -11.545 1.00 92.81 81 LEU A O 1
ATOM 625 N N . ASP A 1 82 ? 2.451 3.639 -12.929 1.00 93.31 82 ASP A N 1
ATOM 626 C CA . ASP A 1 82 ? 1.119 4.256 -13.054 1.00 93.31 82 ASP A CA 1
ATOM 627 C C . ASP A 1 82 ? 0.105 3.333 -13.731 1.00 93.31 82 ASP A C 1
ATOM 629 O O . ASP A 1 82 ? -1.069 3.274 -13.355 1.00 93.31 82 ASP A O 1
ATOM 633 N N . ARG A 1 83 ? 0.557 2.547 -14.712 1.00 94.94 83 ARG A N 1
ATOM 634 C CA . ARG A 1 83 ? -0.300 1.551 -15.354 1.00 94.94 83 ARG A CA 1
ATOM 635 C C . ARG A 1 83 ? -0.570 0.373 -14.417 1.00 94.94 83 ARG A C 1
ATOM 637 O O . ARG A 1 83 ? -1.677 -0.158 -14.431 1.00 94.94 83 ARG A O 1
ATOM 644 N N . CYS A 1 84 ? 0.387 0.045 -13.549 1.00 94.31 84 CYS A N 1
ATOM 645 C CA . CYS A 1 84 ? 0.225 -0.916 -12.456 1.00 94.31 84 CYS A CA 1
ATOM 646 C C . CYS A 1 84 ? -0.898 -0.488 -11.493 1.00 94.31 84 CYS A C 1
ATOM 648 O O . CYS A 1 84 ? -1.787 -1.280 -11.174 1.00 94.31 84 CYS A O 1
ATOM 650 N N . ARG A 1 85 ? -0.923 0.799 -11.113 1.00 94.88 85 ARG A N 1
ATOM 651 C CA . ARG A 1 85 ? -1.996 1.393 -10.300 1.00 94.88 85 ARG A CA 1
ATOM 652 C C . ARG A 1 85 ? -3.363 1.218 -10.960 1.00 94.88 85 ARG A C 1
ATOM 654 O O . ARG A 1 85 ? -4.301 0.753 -10.319 1.00 94.88 85 ARG A O 1
ATOM 661 N N . GLN A 1 86 ? -3.476 1.573 -12.240 1.00 95.44 86 GLN A N 1
ATOM 662 C CA . GLN A 1 86 ? -4.729 1.452 -12.994 1.00 95.44 86 GLN A CA 1
ATOM 663 C C . GLN A 1 86 ? -5.196 -0.004 -13.106 1.00 95.44 86 GLN A C 1
ATOM 665 O O . GLN A 1 86 ? -6.374 -0.286 -12.895 1.00 95.44 86 GLN A O 1
ATOM 670 N N . LEU A 1 87 ? -4.275 -0.928 -13.397 1.00 94.12 87 LEU A N 1
ATOM 671 C CA . LEU A 1 87 ? -4.557 -2.361 -13.477 1.00 94.12 87 LEU A CA 1
ATOM 672 C C . LEU A 1 87 ? -5.098 -2.899 -12.147 1.00 94.12 87 LEU A C 1
ATOM 674 O O . LEU A 1 87 ? -6.090 -3.629 -12.128 1.00 94.12 87 LEU A O 1
ATOM 678 N N . CYS A 1 88 ? -4.470 -2.504 -11.039 1.00 94.06 88 CYS A N 1
ATOM 679 C CA . CYS A 1 88 ? -4.893 -2.905 -9.707 1.00 94.06 88 CYS A CA 1
ATOM 680 C C . CYS A 1 88 ? -6.285 -2.354 -9.356 1.00 94.06 88 CYS A C 1
ATOM 682 O O . CYS A 1 88 ? -7.136 -3.123 -8.924 1.00 94.06 88 CYS A O 1
ATOM 684 N N . LEU A 1 89 ? -6.571 -1.070 -9.620 1.00 94.38 89 LEU A N 1
ATOM 685 C CA . LEU A 1 89 ? -7.914 -0.498 -9.405 1.00 94.38 89 LEU A CA 1
ATOM 686 C C . LEU A 1 89 ? -8.989 -1.186 -10.255 1.00 94.38 89 LEU A C 1
ATOM 688 O O . LEU A 1 89 ? -10.118 -1.353 -9.801 1.00 94.38 89 LEU A O 1
ATOM 692 N N . GLY A 1 90 ? -8.642 -1.601 -11.477 1.00 93.44 90 GLY A N 1
ATOM 693 C CA . GLY A 1 90 ? -9.536 -2.350 -12.364 1.00 93.44 90 GLY A CA 1
ATOM 694 C C . GLY A 1 90 ? -9.782 -3.800 -11.936 1.00 93.44 90 GLY A C 1
ATOM 695 O O . GLY A 1 90 ? -10.644 -4.462 -12.509 1.00 93.44 90 GLY A O 1
ATOM 696 N N . THR A 1 91 ? -9.055 -4.301 -10.935 1.00 91.62 91 THR A N 1
ATOM 697 C CA . THR A 1 91 ? -9.112 -5.693 -10.487 1.00 91.62 91 THR A CA 1
ATOM 698 C C . THR A 1 91 ? -9.563 -5.745 -9.029 1.00 91.62 91 THR A C 1
ATOM 700 O O . THR A 1 91 ? -8.763 -5.536 -8.126 1.00 91.62 91 THR A O 1
ATOM 703 N N . CYS A 1 92 ? -10.831 -6.081 -8.761 1.00 89.94 92 CYS A N 1
ATOM 704 C CA . CYS A 1 92 ? -11.387 -6.050 -7.393 1.00 89.94 92 CYS A CA 1
ATOM 705 C C . CYS A 1 92 ? -10.686 -6.982 -6.388 1.00 89.94 92 CYS A C 1
ATOM 707 O O . CYS A 1 92 ? -10.808 -6.799 -5.178 1.00 89.94 92 CYS A O 1
ATOM 709 N N . SER A 1 93 ? -9.983 -8.010 -6.866 1.00 88.50 93 SER A N 1
ATOM 710 C CA . SER A 1 93 ? -9.181 -8.886 -6.010 1.00 88.50 93 SER A CA 1
ATOM 711 C C . SER A 1 93 ? -7.816 -8.295 -5.662 1.00 88.50 93 SER A C 1
ATOM 713 O O . SER A 1 93 ? -7.171 -8.802 -4.745 1.00 88.50 93 SER A O 1
ATOM 715 N N . CYS A 1 94 ? -7.374 -7.234 -6.344 1.00 91.06 94 CYS A N 1
ATOM 716 C CA . CYS A 1 94 ? -6.073 -6.632 -6.109 1.00 91.06 94 CYS A CA 1
ATOM 717 C C . CYS A 1 94 ? -5.941 -6.145 -4.662 1.00 91.06 94 CYS A C 1
ATOM 719 O O . CYS A 1 94 ? -6.812 -5.470 -4.113 1.00 91.06 94 CYS A O 1
ATOM 721 N N . ARG A 1 95 ? -4.825 -6.501 -4.029 1.00 89.94 95 ARG A N 1
ATOM 722 C CA . ARG A 1 95 ? -4.501 -6.138 -2.647 1.00 89.94 95 ARG A CA 1
ATOM 723 C C . ARG A 1 95 ? -3.340 -5.161 -2.563 1.00 89.94 95 ARG A C 1
ATOM 725 O O . ARG A 1 95 ? -3.347 -4.328 -1.659 1.00 89.94 95 ARG A O 1
ATOM 732 N N . ALA A 1 96 ? -2.381 -5.242 -3.482 1.00 92.31 96 ALA A N 1
ATOM 733 C CA . ALA A 1 96 ? -1.272 -4.302 -3.580 1.00 92.31 96 ALA A CA 1
ATOM 734 C C . ALA A 1 96 ? -0.574 -4.372 -4.937 1.00 92.31 96 ALA A C 1
ATOM 736 O O . ALA A 1 96 ? -0.737 -5.342 -5.681 1.00 92.31 96 ALA A O 1
ATOM 737 N N . TYR A 1 97 ? 0.271 -3.380 -5.198 1.00 93.38 97 TYR A N 1
ATOM 738 C CA . TYR A 1 97 ? 1.243 -3.417 -6.280 1.00 93.38 97 TYR A CA 1
ATOM 739 C C . TYR A 1 97 ? 2.587 -2.803 -5.866 1.00 93.38 97 TYR A C 1
ATOM 741 O O . TYR A 1 97 ? 2.677 -2.113 -4.852 1.00 93.38 97 TYR A O 1
ATOM 749 N N . ALA A 1 98 ? 3.637 -3.061 -6.643 1.00 92.69 98 ALA A N 1
ATOM 750 C CA . ALA A 1 98 ? 4.955 -2.441 -6.506 1.00 92.69 98 ALA A CA 1
ATOM 751 C C . ALA A 1 98 ? 5.678 -2.424 -7.863 1.00 92.69 98 ALA A C 1
ATOM 753 O O . ALA A 1 98 ? 5.207 -3.024 -8.835 1.00 92.69 98 ALA A O 1
ATOM 754 N N . ALA A 1 99 ? 6.829 -1.752 -7.939 1.00 91.88 99 ALA A N 1
ATOM 755 C CA . ALA A 1 99 ? 7.737 -1.941 -9.070 1.00 91.88 99 ALA A CA 1
ATOM 756 C C . ALA A 1 99 ? 8.272 -3.388 -9.076 1.00 91.88 99 ALA A C 1
ATOM 758 O O . ALA A 1 99 ? 8.353 -4.026 -8.029 1.00 91.88 99 ALA A O 1
ATOM 759 N N . ALA A 1 100 ? 8.628 -3.938 -10.233 1.00 89.19 100 ALA A N 1
ATOM 760 C CA . ALA A 1 100 ? 9.265 -5.261 -10.278 1.00 89.19 100 ALA A CA 1
ATOM 761 C C . ALA A 1 100 ? 10.786 -5.163 -10.062 1.00 89.19 100 ALA A C 1
ATOM 76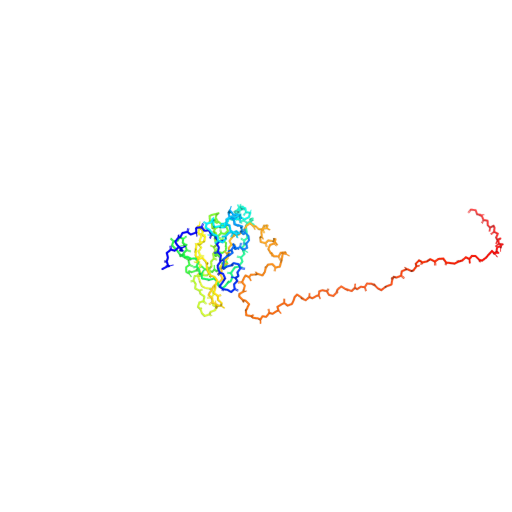3 O O . ALA A 1 100 ? 11.402 -6.088 -9.542 1.00 89.19 100 ALA A O 1
ATOM 764 N N . ASP A 1 101 ? 11.370 -4.030 -10.447 1.00 86.38 101 ASP A N 1
ATOM 765 C CA . ASP A 1 101 ? 12.785 -3.708 -10.320 1.00 86.38 101 ASP A CA 1
ATOM 766 C C . ASP A 1 101 ? 12.938 -2.217 -9.983 1.00 86.38 101 ASP A C 1
ATOM 768 O O . ASP A 1 101 ? 12.222 -1.371 -10.518 1.00 86.38 101 ASP A O 1
ATOM 772 N N . VAL A 1 102 ? 13.860 -1.898 -9.078 1.00 84.81 102 VAL A N 1
ATOM 773 C CA . VAL A 1 102 ? 14.195 -0.524 -8.655 1.00 84.81 102 VAL A CA 1
ATOM 774 C C . VAL A 1 102 ? 15.673 -0.193 -8.889 1.00 84.81 102 VAL A C 1
ATOM 776 O O . VAL A 1 102 ? 16.180 0.832 -8.425 1.00 84.81 102 VAL A O 1
ATOM 779 N N . SER A 1 103 ? 16.387 -1.055 -9.619 1.00 82.25 103 SER A N 1
ATOM 780 C CA . SER A 1 103 ? 17.815 -0.920 -9.893 1.00 82.25 103 SER A CA 1
ATOM 781 C C . SER A 1 103 ? 18.141 0.406 -10.582 1.00 82.25 103 SER A C 1
ATOM 783 O O . SER A 1 103 ? 17.501 0.823 -11.555 1.00 82.25 103 SER A O 1
ATOM 785 N N . GLY A 1 104 ? 19.175 1.082 -10.077 1.00 80.12 104 GLY A N 1
ATOM 786 C CA . GLY A 1 104 ? 19.593 2.391 -10.583 1.00 80.12 104 GLY A CA 1
ATOM 787 C C . GLY A 1 104 ? 18.632 3.532 -10.233 1.00 80.12 104 GLY A C 1
ATOM 788 O O . GLY A 1 104 ? 18.645 4.551 -10.916 1.00 80.12 104 GLY A O 1
ATOM 789 N N . GLY A 1 105 ? 17.782 3.359 -9.212 1.00 79.56 105 GLY A N 1
ATOM 790 C CA . GLY A 1 105 ? 16.852 4.390 -8.735 1.00 79.56 105 GLY A CA 1
ATOM 791 C C . GLY A 1 105 ? 15.649 4.622 -9.650 1.00 79.56 105 GLY A C 1
ATOM 792 O O . GLY A 1 105 ? 14.944 5.617 -9.500 1.00 79.56 105 GLY A O 1
ATOM 793 N N . ILE A 1 106 ? 15.418 3.724 -10.611 1.00 83.38 106 ILE A N 1
ATOM 794 C CA . ILE A 1 106 ? 14.335 3.827 -11.588 1.00 83.38 106 ILE A CA 1
ATOM 795 C C . ILE A 1 106 ? 13.414 2.626 -11.411 1.00 83.38 106 ILE A C 1
ATOM 797 O O . ILE A 1 106 ? 13.841 1.481 -11.555 1.00 83.38 106 ILE A O 1
ATOM 801 N N . ASN A 1 107 ? 12.135 2.904 -11.163 1.00 87.00 107 ASN A N 1
ATOM 802 C CA . ASN A 1 107 ? 11.093 1.887 -11.084 1.00 87.00 107 ASN A CA 1
ATOM 803 C C . ASN A 1 107 ? 10.820 1.306 -12.478 1.00 87.00 107 ASN A C 1
ATOM 805 O O . ASN A 1 107 ? 10.347 2.012 -13.373 1.00 87.00 107 ASN A O 1
ATOM 809 N N . ARG A 1 108 ? 11.093 0.014 -12.657 1.00 89.38 108 ARG A N 1
ATOM 810 C CA . ARG A 1 108 ? 10.822 -0.750 -13.877 1.00 89.38 108 ARG A CA 1
ATOM 811 C C . ARG A 1 108 ? 9.895 -1.917 -13.586 1.00 89.38 108 ARG A C 1
ATOM 813 O O . ARG A 1 108 ? 9.979 -2.574 -12.548 1.00 89.38 108 ARG A O 1
ATOM 820 N N . GLY A 1 109 ? 9.021 -2.185 -14.545 1.00 91.69 109 GLY A N 1
ATOM 821 C CA . GLY A 1 109 ? 8.019 -3.227 -14.429 1.00 91.69 109 GLY A CA 1
ATOM 822 C C . GLY A 1 109 ? 7.043 -3.014 -13.272 1.00 91.69 109 GLY A C 1
ATOM 823 O O . GLY A 1 109 ? 7.044 -2.009 -12.560 1.00 91.69 109 GLY A O 1
ATOM 824 N N . CYS A 1 110 ? 6.192 -4.008 -13.096 1.00 92.62 110 CYS A N 1
ATOM 825 C CA . CYS A 1 110 ? 5.063 -3.986 -12.188 1.00 92.62 110 CYS A CA 1
ATOM 826 C C . CYS A 1 110 ? 4.871 -5.385 -11.614 1.00 92.62 110 CYS A C 1
ATOM 828 O O . CYS A 1 110 ? 4.928 -6.370 -12.349 1.00 92.62 110 CYS A O 1
ATOM 830 N N . ILE A 1 111 ? 4.629 -5.469 -10.314 1.00 91.88 111 ILE A N 1
ATOM 831 C CA . ILE A 1 111 ? 4.174 -6.681 -9.640 1.00 91.88 111 ILE A CA 1
ATOM 832 C C . ILE A 1 111 ? 2.854 -6.370 -8.935 1.00 91.88 111 ILE A C 1
ATOM 834 O O . ILE A 1 111 ? 2.740 -5.351 -8.256 1.00 91.88 111 ILE A O 1
ATOM 838 N N . VAL A 1 112 ? 1.846 -7.221 -9.125 1.00 92.81 112 VAL A N 1
ATOM 839 C CA . VAL A 1 112 ? 0.493 -7.054 -8.571 1.00 92.81 112 VAL A CA 1
ATOM 840 C C . VAL A 1 112 ? 0.112 -8.288 -7.767 1.00 92.81 112 VAL A C 1
ATOM 842 O O . VAL A 1 112 ? 0.185 -9.406 -8.274 1.00 92.81 112 VAL A O 1
ATOM 845 N N . TRP A 1 113 ? -0.349 -8.094 -6.533 1.00 90.50 113 TRP A N 1
ATOM 846 C CA . TRP A 1 113 ? -0.846 -9.171 -5.676 1.00 90.50 113 TRP A CA 1
ATOM 847 C C . TRP A 1 113 ? -2.374 -9.187 -5.665 1.00 90.50 113 TRP A C 1
ATOM 849 O O . TRP A 1 113 ? -3.003 -8.195 -5.298 1.00 90.50 113 TRP A O 1
ATOM 859 N N . ALA A 1 114 ? -2.970 -10.332 -6.008 1.00 83.94 114 ALA A N 1
ATOM 860 C CA . ALA A 1 114 ? -4.422 -10.567 -5.958 1.00 83.94 114 ALA A CA 1
ATOM 861 C C . ALA A 1 114 ? -4.886 -11.289 -4.674 1.00 83.94 114 ALA A C 1
ATOM 863 O O . ALA A 1 114 ? -6.068 -11.587 -4.500 1.00 83.94 114 ALA A O 1
ATOM 864 N N . VAL A 1 115 ? -3.949 -11.600 -3.778 1.00 76.69 115 VAL A N 1
ATOM 865 C CA . VAL A 1 115 ? -4.197 -12.283 -2.503 1.00 76.69 115 VAL A CA 1
ATOM 866 C C . VAL A 1 115 ? -3.587 -11.495 -1.354 1.00 76.69 115 VAL A C 1
ATOM 868 O O . VAL A 1 115 ? -2.827 -10.548 -1.566 1.00 76.69 115 VAL A O 1
ATOM 871 N N . ASP A 1 116 ? -3.941 -11.874 -0.128 1.00 72.19 116 ASP A N 1
ATOM 872 C CA . ASP A 1 116 ? -3.410 -11.223 1.063 1.00 72.19 116 ASP A CA 1
ATOM 873 C C . ASP A 1 116 ? -1.881 -11.304 1.111 1.00 72.19 116 ASP A C 1
ATOM 875 O O . ASP A 1 116 ? -1.269 -12.316 0.764 1.00 72.19 116 ASP A O 1
ATOM 879 N N . LEU A 1 117 ? -1.273 -10.205 1.550 1.00 72.00 117 LEU A N 1
ATOM 880 C CA . LEU A 1 117 ? 0.172 -10.036 1.603 1.00 72.00 117 LEU A CA 1
ATOM 881 C C . LEU A 1 117 ? 0.708 -10.763 2.838 1.00 72.00 117 LEU A C 1
ATOM 883 O O . LEU A 1 117 ? 0.289 -10.486 3.966 1.00 72.00 117 LEU A O 1
ATOM 887 N N . ILE A 1 118 ? 1.619 -11.709 2.621 1.00 66.88 118 ILE A N 1
ATOM 888 C CA . ILE A 1 118 ? 2.194 -12.565 3.664 1.00 66.88 118 ILE A CA 1
ATOM 889 C C . ILE A 1 118 ? 3.700 -12.284 3.765 1.00 66.88 118 ILE A C 1
ATOM 891 O O . ILE A 1 118 ? 4.351 -12.006 2.762 1.00 66.88 118 ILE A O 1
ATOM 895 N N . ASP A 1 119 ? 4.237 -12.362 4.988 1.00 64.81 119 ASP A N 1
ATOM 896 C CA . ASP A 1 119 ? 5.670 -12.207 5.315 1.00 64.81 119 ASP A CA 1
ATOM 897 C C . ASP A 1 119 ? 6.291 -10.862 4.886 1.00 64.81 119 ASP A C 1
ATOM 899 O O . ASP A 1 119 ? 7.463 -10.790 4.521 1.00 64.81 119 ASP A O 1
ATOM 903 N N . MET A 1 120 ? 5.522 -9.772 4.983 1.00 70.88 120 MET A N 1
ATOM 904 C CA . MET A 1 120 ? 6.073 -8.423 4.845 1.00 70.88 120 MET A CA 1
ATOM 905 C C . MET A 1 120 ? 6.942 -8.078 6.059 1.00 70.88 120 MET A C 1
ATOM 907 O O . MET A 1 120 ? 6.537 -8.257 7.212 1.00 70.88 120 MET A O 1
ATOM 911 N N . ARG A 1 121 ? 8.147 -7.567 5.802 1.00 69.31 121 ARG A N 1
ATOM 912 C CA . ARG A 1 121 ? 9.094 -7.132 6.835 1.00 69.31 121 ARG A CA 1
ATOM 913 C C . ARG A 1 121 ? 9.674 -5.788 6.458 1.00 69.31 121 ARG A C 1
ATOM 915 O O . ARG A 1 121 ? 10.048 -5.591 5.300 1.00 69.31 121 ARG A O 1
ATOM 922 N N . GLN A 1 122 ? 9.763 -4.911 7.448 1.00 69.12 122 GLN A N 1
ATOM 923 C CA . GLN A 1 122 ? 10.430 -3.638 7.284 1.00 69.12 122 GLN A CA 1
ATOM 924 C C . GLN A 1 122 ? 11.922 -3.812 7.542 1.00 69.12 122 GLN A C 1
ATOM 926 O O . GLN A 1 122 ? 12.320 -4.501 8.484 1.00 69.12 122 GLN A O 1
ATOM 931 N N . TYR A 1 123 ? 12.732 -3.196 6.692 1.00 65.56 123 TYR A N 1
ATOM 932 C CA . TYR A 1 123 ? 14.177 -3.156 6.845 1.00 65.56 123 TYR A CA 1
ATOM 933 C C . TYR A 1 123 ? 14.634 -1.709 7.070 1.00 65.56 123 TYR A C 1
ATOM 935 O O . TYR A 1 123 ? 13.976 -0.780 6.604 1.00 65.56 123 TYR A O 1
ATOM 943 N N . PRO A 1 124 ? 15.751 -1.500 7.789 1.00 60.00 124 PRO A N 1
ATOM 944 C CA . PRO A 1 124 ? 16.307 -0.165 8.004 1.00 60.00 124 PRO A CA 1
ATOM 945 C C . PRO A 1 124 ? 16.930 0.440 6.734 1.00 60.00 124 PRO A C 1
ATOM 947 O O . PRO A 1 124 ? 17.208 1.635 6.706 1.00 60.00 124 PRO A O 1
ATOM 950 N N . GLU A 1 125 ? 17.140 -0.362 5.687 1.00 64.50 125 GLU A N 1
ATOM 951 C CA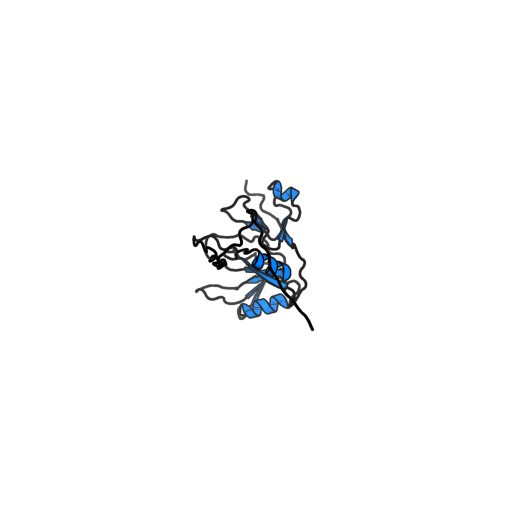 . GLU A 1 125 ? 17.790 0.047 4.439 1.00 64.50 125 GLU A CA 1
ATOM 952 C C . GLU A 1 125 ? 16.824 0.019 3.248 1.00 64.50 125 GLU A C 1
ATOM 954 O O . GLU A 1 125 ? 15.775 -0.626 3.288 1.00 64.50 125 GLU A O 1
ATOM 959 N N . VAL A 1 126 ? 17.175 0.754 2.186 1.00 60.00 126 VAL A N 1
ATOM 960 C CA . VAL A 1 126 ? 16.362 0.936 0.974 1.00 60.00 126 VAL A CA 1
ATOM 961 C C . VAL A 1 126 ? 16.122 -0.407 0.290 1.00 60.00 126 VAL A C 1
ATOM 963 O O . VAL A 1 126 ? 16.998 -0.929 -0.393 1.00 60.00 126 VAL A O 1
ATOM 966 N N . VAL A 1 127 ? 14.917 -0.953 0.468 1.00 73.50 127 VAL A N 1
ATOM 967 C CA . VAL A 1 127 ? 14.459 -2.139 -0.264 1.00 73.50 127 VAL A CA 1
ATOM 968 C C . VAL A 1 127 ? 13.508 -1.708 -1.369 1.00 73.50 127 VAL A C 1
ATOM 970 O O . VAL A 1 127 ? 13.918 -1.590 -2.519 1.00 73.50 127 VAL A O 1
ATOM 973 N N . GLN A 1 128 ? 12.243 -1.446 -1.034 1.00 83.56 128 GLN A N 1
ATOM 974 C CA . GLN A 1 128 ? 11.235 -1.102 -2.025 1.00 83.56 128 GLN A CA 1
ATOM 975 C C . GLN A 1 128 ? 9.969 -0.521 -1.391 1.00 83.56 128 GLN A C 1
ATOM 977 O O . GLN A 1 128 ? 9.637 -0.843 -0.247 1.00 83.56 128 GLN A O 1
ATOM 982 N N . ASP A 1 129 ? 9.249 0.301 -2.154 1.00 87.31 129 ASP A N 1
ATOM 983 C CA . ASP A 1 129 ? 7.901 0.750 -1.810 1.00 87.31 129 ASP A CA 1
ATOM 984 C C . ASP A 1 129 ? 6.850 -0.264 -2.270 1.00 87.31 129 ASP A C 1
ATOM 986 O O . ASP A 1 129 ? 6.905 -0.792 -3.384 1.00 87.31 129 ASP A O 1
ATOM 990 N N . VAL A 1 130 ? 5.850 -0.490 -1.421 1.00 89.12 130 VAL A N 1
ATOM 991 C CA . VAL A 1 130 ? 4.657 -1.281 -1.735 1.00 89.12 130 VAL A CA 1
ATOM 992 C C . VAL A 1 130 ? 3.424 -0.401 -1.577 1.00 89.12 130 VAL A C 1
ATOM 994 O O . VAL A 1 130 ? 3.248 0.275 -0.565 1.00 89.12 130 VAL A O 1
ATOM 997 N N . TYR A 1 131 ? 2.541 -0.436 -2.569 1.00 92.38 131 TYR A N 1
ATOM 998 C CA . TYR A 1 131 ? 1.301 0.329 -2.602 1.00 92.38 131 TYR A CA 1
ATOM 999 C C . TYR A 1 131 ? 0.143 -0.584 -2.216 1.00 92.38 131 TYR A C 1
ATOM 1001 O O . TYR A 1 131 ? -0.290 -1.427 -3.002 1.00 92.38 131 TYR A O 1
ATOM 1009 N N . ILE A 1 132 ? -0.355 -0.434 -0.993 1.00 91.88 132 ILE A N 1
ATOM 1010 C CA . ILE A 1 132 ? -1.419 -1.267 -0.430 1.00 91.88 132 ILE A CA 1
ATOM 1011 C C . ILE A 1 132 ? -2.767 -0.677 -0.816 1.00 91.88 132 ILE A C 1
ATOM 1013 O O . ILE A 1 132 ? -3.047 0.477 -0.502 1.00 91.88 132 ILE A O 1
ATOM 1017 N N . CYS A 1 133 ? -3.622 -1.465 -1.464 1.00 93.94 133 CYS A N 1
ATOM 1018 C CA . CYS A 1 133 ? -4.974 -1.028 -1.791 1.00 93.94 133 CYS A CA 1
ATOM 1019 C C . CYS A 1 133 ? -5.792 -0.895 -0.498 1.00 93.94 133 CYS A C 1
ATOM 1021 O O . CYS A 1 133 ? -5.808 -1.831 0.304 1.00 93.94 133 CYS A O 1
ATOM 1023 N N . LEU A 1 134 ? -6.453 0.238 -0.271 1.00 93.88 134 LEU A N 1
ATOM 1024 C CA . LEU A 1 134 ? -7.353 0.503 0.859 1.00 93.88 134 LEU A CA 1
ATOM 1025 C C . LEU A 1 134 ? -8.632 1.172 0.335 1.00 93.88 134 LEU A C 1
ATOM 1027 O O . LEU A 1 134 ? -8.627 1.737 -0.755 1.00 93.88 134 LEU A O 1
ATOM 1031 N N . ALA A 1 135 ? -9.711 1.165 1.120 1.00 95.12 135 ALA A N 1
ATOM 1032 C CA . ALA A 1 135 ? -10.859 2.022 0.824 1.00 95.12 135 ALA A CA 1
ATOM 1033 C C . ALA A 1 135 ? -10.407 3.491 0.809 1.00 95.12 135 ALA A C 1
ATOM 1035 O O . ALA A 1 135 ? -9.591 3.879 1.649 1.00 95.12 135 ALA A O 1
ATOM 1036 N N . GLN A 1 136 ? -10.933 4.316 -0.102 1.00 95.50 136 GLN A N 1
ATOM 1037 C CA . GLN A 1 136 ? -10.490 5.712 -0.210 1.00 95.50 136 GLN A CA 1
ATOM 1038 C C . GLN A 1 136 ? -10.664 6.477 1.115 1.00 95.50 136 GLN A C 1
ATOM 1040 O O . GLN A 1 136 ? -9.767 7.205 1.519 1.00 95.50 136 GLN A O 1
ATOM 1045 N N . SER A 1 137 ? -11.737 6.204 1.864 1.00 95.25 137 SER A N 1
ATOM 1046 C CA . SER A 1 137 ? -11.972 6.795 3.189 1.00 95.25 137 SER A CA 1
ATOM 1047 C C . SER A 1 137 ? -10.879 6.480 4.217 1.00 95.25 137 SER A C 1
ATOM 1049 O O . SER A 1 137 ? -10.606 7.299 5.088 1.00 95.25 137 SER A O 1
ATOM 1051 N N . GLU A 1 138 ? -10.247 5.304 4.138 1.00 94.62 138 GLU A N 1
ATOM 1052 C CA . GLU A 1 138 ? -9.103 4.964 4.996 1.00 94.62 138 GLU A CA 1
ATOM 1053 C C . GLU A 1 138 ? -7.856 5.732 4.569 1.00 94.62 138 GLU A C 1
ATOM 1055 O O . GLU A 1 138 ? -7.120 6.210 5.425 1.00 94.62 138 GLU A O 1
ATOM 1060 N N . VAL A 1 139 ? -7.624 5.878 3.260 1.00 93.75 139 VAL A N 1
ATOM 1061 C CA . VAL A 1 139 ? -6.504 6.678 2.741 1.00 93.75 139 VAL A CA 1
ATOM 1062 C C . VAL A 1 139 ? -6.636 8.122 3.218 1.00 93.75 139 VAL A C 1
ATOM 1064 O O . VAL A 1 139 ? -5.698 8.654 3.807 1.00 93.75 139 VAL A O 1
ATOM 1067 N N . ASP A 1 140 ? -7.818 8.714 3.057 1.00 94.50 140 ASP A N 1
ATOM 1068 C CA . ASP A 1 140 ? -8.098 10.088 3.474 1.00 94.50 140 ASP A CA 1
ATOM 1069 C C . ASP A 1 140 ? -7.926 10.259 4.990 1.00 94.50 140 ASP A C 1
ATOM 1071 O O . ASP A 1 140 ? -7.306 11.222 5.444 1.00 94.50 140 ASP A O 1
ATOM 1075 N N . ALA A 1 141 ? -8.414 9.300 5.786 1.00 93.44 141 ALA A N 1
ATOM 1076 C CA . ALA A 1 141 ? -8.260 9.315 7.238 1.00 93.44 141 ALA A CA 1
ATOM 1077 C C . ALA A 1 141 ? -6.790 9.205 7.675 1.00 93.44 141 ALA A C 1
ATOM 1079 O O . ALA A 1 141 ? -6.366 9.912 8.589 1.00 93.44 141 ALA A O 1
ATOM 1080 N N . LEU A 1 142 ? -6.000 8.347 7.024 1.00 90.69 142 LEU A N 1
ATOM 1081 C CA . LEU A 1 142 ? -4.573 8.195 7.310 1.00 90.69 142 LEU A CA 1
ATOM 1082 C C . LEU A 1 142 ? -3.783 9.455 6.933 1.00 90.69 142 LEU A C 1
ATOM 1084 O O . LEU A 1 142 ? -2.924 9.888 7.704 1.00 90.69 142 LEU A O 1
ATOM 1088 N N . THR A 1 143 ? -4.110 10.084 5.800 1.00 90.50 143 THR A N 1
ATOM 1089 C CA . THR A 1 143 ? -3.532 11.371 5.394 1.00 90.50 143 THR A CA 1
ATOM 1090 C C . THR A 1 143 ? -3.902 12.483 6.378 1.00 90.50 143 THR A C 1
ATOM 1092 O O . THR A 1 143 ? -3.024 13.228 6.810 1.00 90.50 143 THR A O 1
ATOM 1095 N N . ALA A 1 144 ? -5.169 12.569 6.795 1.00 90.62 144 ALA A N 1
ATOM 1096 C CA . ALA A 1 144 ? -5.637 13.566 7.761 1.00 90.62 144 ALA A CA 1
ATOM 1097 C C . ALA A 1 144 ? -5.011 13.387 9.154 1.00 90.62 144 ALA A C 1
ATOM 1099 O O . ALA A 1 144 ? -4.715 14.369 9.831 1.00 90.62 144 ALA A O 1
ATOM 1100 N N . ALA A 1 145 ? -4.761 12.143 9.570 1.00 86.06 145 ALA A N 1
ATOM 1101 C CA . ALA A 1 145 ? -4.082 11.826 10.824 1.00 86.06 145 ALA A CA 1
ATOM 1102 C C . ALA A 1 145 ? -2.574 12.141 10.804 1.00 86.06 145 ALA A C 1
ATOM 1104 O O . ALA A 1 145 ? -1.894 11.913 11.804 1.00 86.06 145 ALA A O 1
ATOM 1105 N N . GLY A 1 146 ? -2.029 12.612 9.674 1.00 78.00 146 GLY A N 1
ATOM 1106 C CA . GLY A 1 146 ? -0.592 12.806 9.506 1.00 78.00 146 GLY A CA 1
ATOM 1107 C C . GLY A 1 146 ? 0.187 11.497 9.634 1.00 78.00 146 GLY A C 1
ATOM 1108 O O . GLY A 1 146 ? 1.352 11.518 10.030 1.00 78.00 146 GLY A O 1
ATOM 1109 N N . SER A 1 147 ? -0.449 10.351 9.348 1.00 72.19 147 SER A N 1
ATOM 1110 C CA . SER A 1 147 ? 0.243 9.068 9.326 1.00 72.19 147 SER A CA 1
ATOM 1111 C C . SER A 1 147 ? 1.293 9.145 8.224 1.00 72.19 147 SER A C 1
ATOM 1113 O O . SER A 1 147 ? 0.971 9.266 7.046 1.00 72.19 147 SER A O 1
ATOM 1115 N N . ILE A 1 148 ? 2.564 9.170 8.608 1.00 61.81 148 ILE A N 1
ATOM 1116 C CA . ILE A 1 148 ? 3.662 9.201 7.647 1.00 61.81 148 ILE A CA 1
ATOM 1117 C C . ILE A 1 148 ? 3.682 7.828 6.957 1.00 61.81 148 ILE A C 1
ATOM 1119 O O . ILE A 1 148 ? 3.501 6.795 7.612 1.00 61.81 148 ILE A O 1
ATOM 1123 N N . THR A 1 149 ? 3.888 7.803 5.636 1.00 60.50 149 THR A N 1
ATOM 1124 C CA . THR A 1 149 ? 4.385 6.612 4.928 1.00 60.50 149 THR A CA 1
ATOM 1125 C C . THR A 1 149 ? 5.483 5.999 5.785 1.00 60.50 149 THR A C 1
ATOM 1127 O O . THR A 1 149 ? 6.325 6.743 6.277 1.00 60.50 149 THR A O 1
ATOM 1130 N N . ILE A 1 150 ? 5.454 4.690 6.066 1.00 54.31 150 ILE A N 1
ATOM 1131 C CA . ILE A 1 150 ? 6.396 4.119 7.041 1.00 54.31 150 ILE A CA 1
ATOM 1132 C C . ILE A 1 150 ? 7.822 4.207 6.468 1.00 54.31 150 ILE A C 1
ATOM 1134 O O . ILE A 1 150 ? 8.289 3.293 5.799 1.00 54.31 150 ILE A O 1
ATOM 1138 N N . HIS A 1 151 ? 8.496 5.329 6.696 1.00 43.31 151 HIS A N 1
ATOM 1139 C CA . HIS A 1 151 ? 9.912 5.540 6.481 1.00 43.31 151 HIS A CA 1
ATOM 1140 C C . HIS A 1 151 ? 10.598 5.133 7.779 1.00 43.31 151 HIS A C 1
ATOM 1142 O O . HIS A 1 151 ? 10.234 5.618 8.852 1.00 43.31 151 HIS A O 1
ATOM 1148 N N . ALA A 1 152 ? 11.596 4.255 7.698 1.00 38.53 152 ALA A N 1
ATOM 1149 C CA . ALA A 1 152 ? 12.540 4.130 8.795 1.00 38.53 152 ALA A CA 1
ATOM 1150 C C . ALA A 1 152 ? 13.139 5.519 9.006 1.00 38.53 152 ALA A C 1
ATOM 1152 O O . ALA A 1 152 ? 13.522 6.196 8.048 1.00 38.53 152 ALA A O 1
ATOM 1153 N N . ALA A 1 153 ? 13.162 5.960 10.256 1.00 35.59 153 ALA A N 1
ATOM 1154 C CA . ALA A 1 153 ? 13.769 7.213 10.639 1.00 35.59 153 ALA A CA 1
ATOM 1155 C C . ALA A 1 153 ? 15.277 7.172 10.338 1.00 35.59 153 ALA A C 1
ATOM 1157 O O . ALA A 1 153 ? 16.090 6.906 11.215 1.00 35.59 153 ALA A O 1
ATOM 1158 N N . THR A 1 154 ? 15.688 7.498 9.114 1.00 40.59 154 THR A N 1
ATOM 1159 C CA . THR A 1 154 ? 16.961 8.190 8.933 1.00 40.59 154 THR A CA 1
ATOM 1160 C C . THR A 1 154 ? 16.693 9.609 9.394 1.00 40.59 154 THR A C 1
ATOM 1162 O O . THR A 1 154 ? 16.024 10.359 8.687 1.00 40.59 154 THR A O 1
ATOM 1165 N N . GLY A 1 155 ? 17.101 9.920 10.626 1.00 39.28 155 GLY A N 1
ATOM 1166 C CA . GLY A 1 155 ? 16.819 11.171 11.322 1.00 39.28 155 GLY A CA 1
ATOM 1167 C C . GLY A 1 155 ? 16.740 12.389 10.401 1.00 39.28 155 GLY A C 1
ATOM 1168 O O . GLY A 1 155 ? 17.744 12.992 10.035 1.00 39.28 155 GLY A O 1
ATOM 1169 N N . ARG A 1 156 ? 15.515 12.774 10.058 1.00 32.84 156 ARG A N 1
ATOM 1170 C CA . ARG A 1 156 ? 15.164 14.129 9.668 1.00 32.84 156 ARG A CA 1
ATOM 1171 C C . ARG A 1 156 ? 13.799 14.389 10.258 1.00 32.84 156 ARG A C 1
ATOM 1173 O O . ARG A 1 156 ? 12.776 13.956 9.745 1.00 32.84 156 ARG A O 1
ATOM 1180 N N . SER A 1 157 ? 13.826 15.060 11.398 1.00 31.59 157 SER A N 1
ATOM 1181 C CA . SER A 1 157 ? 12.687 15.768 11.946 1.00 31.59 157 SER A CA 1
ATOM 1182 C C . SER A 1 157 ? 12.124 16.692 10.865 1.00 31.59 157 SER A C 1
ATOM 1184 O O . SER A 1 157 ? 12.612 17.804 10.673 1.00 31.59 157 SER A O 1
ATOM 1186 N N . SER A 1 158 ? 11.104 16.254 10.137 1.00 37.59 158 SER A N 1
ATOM 1187 C CA . SER A 1 158 ? 10.178 17.186 9.512 1.00 37.59 158 SER A CA 1
ATOM 1188 C C . SER A 1 158 ? 9.286 17.701 10.633 1.00 37.59 158 SER A C 1
ATOM 1190 O O . SER A 1 158 ? 8.228 17.144 10.919 1.00 37.59 158 SER A O 1
ATOM 1192 N N . THR A 1 159 ? 9.757 18.730 11.337 1.00 36.34 159 THR A N 1
ATOM 1193 C CA . THR A 1 159 ? 8.870 19.584 12.125 1.00 36.34 159 THR A CA 1
ATOM 1194 C C . THR A 1 159 ? 7.750 20.056 11.196 1.00 36.34 159 THR A C 1
ATOM 1196 O O . THR A 1 159 ? 8.070 20.583 10.124 1.00 36.34 159 THR A O 1
ATOM 1199 N N . PRO A 1 160 ? 6.464 19.899 11.547 1.00 39.12 160 PRO A N 1
ATOM 1200 C CA . PRO A 1 160 ? 5.423 20.605 10.824 1.00 39.12 160 PRO A CA 1
ATOM 1201 C C . PRO A 1 160 ? 5.707 22.099 10.990 1.00 39.12 160 PRO A C 1
ATOM 1203 O O . PRO A 1 160 ? 5.913 22.578 12.107 1.00 39.12 160 PRO A O 1
ATOM 1206 N N . ALA A 1 161 ? 5.791 22.826 9.877 1.00 36.84 161 ALA A N 1
ATOM 1207 C CA . ALA A 1 161 ? 5.835 24.275 9.914 1.00 36.84 161 ALA A CA 1
ATOM 1208 C C . ALA A 1 161 ? 4.588 24.749 10.671 1.00 36.84 161 ALA A C 1
ATOM 1210 O O . ALA A 1 161 ? 3.462 24.541 10.216 1.00 36.84 161 ALA A O 1
ATOM 1211 N N . SER A 1 162 ? 4.788 25.334 11.852 1.00 37.72 162 SER A N 1
ATOM 1212 C CA . SER A 1 162 ? 3.740 26.054 12.562 1.00 37.72 162 SER A CA 1
ATOM 1213 C C . SER A 1 162 ? 3.155 27.090 11.612 1.00 37.72 162 SER A C 1
ATOM 1215 O O . SER A 1 162 ? 3.838 28.032 11.213 1.00 37.72 162 SER A O 1
ATOM 1217 N N . VAL A 1 163 ? 1.882 26.928 11.254 1.00 47.34 163 VAL A N 1
ATOM 1218 C CA . VAL A 1 163 ? 1.091 28.016 10.687 1.00 47.34 163 VAL A CA 1
ATOM 1219 C C . VAL A 1 163 ? 1.014 29.076 11.777 1.00 47.34 163 VAL A C 1
ATOM 1221 O O . VAL A 1 163 ? 0.358 28.889 12.803 1.00 47.34 163 VAL A O 1
ATOM 1224 N N . GLN A 1 164 ? 1.754 30.164 11.595 1.00 39.50 164 GLN A N 1
ATOM 1225 C CA . GLN A 1 164 ? 1.716 31.301 12.497 1.00 39.50 164 GLN A CA 1
ATOM 1226 C C . GLN A 1 164 ? 0.340 31.958 12.348 1.00 39.50 164 GLN A C 1
ATOM 1228 O O . GLN A 1 164 ? 0.084 32.722 11.421 1.00 39.50 164 GLN A O 1
ATOM 1233 N N . GLY A 1 165 ? -0.577 31.608 13.249 1.00 40.06 165 GLY A N 1
ATOM 1234 C CA . GLY A 1 165 ? -1.827 32.328 13.421 1.00 40.06 165 GLY A CA 1
ATOM 1235 C C . GLY A 1 165 ? -1.512 33.758 13.842 1.00 40.06 165 GLY A C 1
ATOM 1236 O O . GLY A 1 165 ? -1.037 33.995 14.954 1.00 40.06 165 GLY A O 1
ATOM 1237 N N . HIS A 1 166 ? -1.765 34.718 12.957 1.00 42.97 166 HIS A N 1
ATOM 1238 C CA . HIS A 1 166 ? -1.801 36.121 13.337 1.00 42.97 166 HIS A CA 1
ATOM 1239 C C . HIS A 1 166 ? -2.959 36.332 14.317 1.00 42.97 166 HIS A C 1
ATOM 1241 O O . HIS A 1 166 ? -4.132 36.184 13.982 1.00 42.97 166 HIS A O 1
ATOM 1247 N N . ARG A 1 167 ? -2.602 36.648 15.561 1.00 40.44 167 ARG A N 1
ATOM 1248 C CA . ARG A 1 167 ? -3.520 37.053 16.624 1.00 40.44 167 ARG A CA 1
ATOM 1249 C C . ARG A 1 167 ? -3.984 38.497 16.352 1.00 40.44 167 ARG A C 1
ATOM 1251 O O . ARG A 1 167 ? -3.120 39.351 16.150 1.00 40.44 167 ARG A O 1
ATOM 1258 N N . PRO A 1 168 ? -5.292 38.805 16.387 1.00 42.28 168 PRO A N 1
ATOM 1259 C CA . PRO A 1 168 ? -5.766 40.182 16.452 1.00 42.28 168 PRO A CA 1
ATOM 1260 C C . PRO A 1 168 ? -5.455 40.782 17.833 1.00 42.28 168 PRO A C 1
ATOM 1262 O O . PRO A 1 168 ? -5.608 40.124 18.865 1.00 42.28 168 PRO A O 1
ATOM 1265 N N . LEU A 1 169 ? -4.975 42.026 17.841 1.00 41.88 169 LEU A N 1
ATOM 1266 C CA . LEU A 1 169 ? -4.672 42.809 19.038 1.00 41.88 169 LEU A CA 1
ATOM 1267 C C . LEU A 1 169 ? -5.947 43.449 19.613 1.00 41.88 169 LEU A C 1
ATOM 1269 O O . LEU A 1 169 ? -6.653 44.140 18.889 1.00 41.88 169 LEU A O 1
ATOM 1273 N N . GLY A 1 170 ? -6.145 43.281 20.929 1.00 38.44 170 GLY A N 1
ATOM 1274 C CA . GLY A 1 170 ? -6.988 44.112 21.810 1.00 38.44 170 GLY A CA 1
ATOM 1275 C C . GLY A 1 170 ? -8.498 43.837 21.717 1.00 38.44 170 GLY A C 1
ATOM 1276 O O . GLY A 1 170 ? -9.074 43.896 20.647 1.00 38.44 170 GLY A O 1
ATOM 1277 N N . GLY A 1 171 ? -9.250 43.509 22.769 1.00 38.62 171 GLY A N 1
ATOM 1278 C CA . GLY A 1 171 ? -9.079 43.790 24.194 1.00 38.62 171 GLY A CA 1
ATOM 1279 C C . GLY A 1 171 ? -10.103 44.843 24.640 1.00 38.62 171 GLY A C 1
ATOM 1280 O O . GLY A 1 171 ? -9.760 46.015 24.728 1.00 38.62 171 GLY A O 1
ATOM 1281 N N . CYS A 1 172 ? -11.347 44.436 24.923 1.00 37.88 172 CYS A N 1
ATOM 1282 C CA . CYS A 1 172 ? -12.319 45.248 25.668 1.00 37.88 172 CYS A CA 1
ATOM 1283 C C . CYS A 1 172 ? -12.171 44.968 27.173 1.00 37.88 172 CYS A C 1
ATOM 1285 O O . CYS A 1 172 ? -12.287 43.805 27.566 1.00 37.88 172 CYS A O 1
ATOM 1287 N N . PRO A 1 173 ? -11.973 45.984 28.031 1.00 49.59 173 PRO A N 1
ATOM 1288 C CA . PRO A 1 173 ? -12.055 45.812 29.473 1.00 49.59 173 PRO A CA 1
ATOM 1289 C C . PRO A 1 173 ? -13.474 46.084 29.992 1.00 49.59 173 PRO A C 1
ATOM 1291 O O . PRO A 1 173 ? -14.111 47.085 29.669 1.00 49.59 173 PRO A O 1
ATOM 1294 N N . THR A 1 174 ? -13.952 45.199 30.860 1.00 41.38 174 THR A N 1
ATOM 1295 C CA . THR A 1 174 ? -15.101 45.420 31.745 1.00 41.38 174 THR A CA 1
ATOM 1296 C C . THR A 1 174 ? -14.668 46.080 33.059 1.00 41.38 174 THR A C 1
ATOM 1298 O O . THR A 1 174 ? -13.805 45.537 33.743 1.00 41.38 174 THR A O 1
ATOM 1301 N N . ARG A 1 175 ? -15.392 47.144 33.460 1.00 41.62 175 ARG A N 1
ATOM 1302 C CA . ARG A 1 175 ? -16.136 47.314 34.741 1.00 41.62 175 ARG A CA 1
ATOM 1303 C C . ARG A 1 175 ? -15.895 48.637 35.517 1.00 41.62 175 ARG A C 1
ATOM 1305 O O . ARG A 1 175 ? -14.811 48.890 36.015 1.00 41.62 175 ARG A O 1
ATOM 1312 N N . PHE A 1 176 ? -17.003 49.382 35.657 1.00 37.00 176 PHE A N 1
ATOM 1313 C CA . PHE A 1 176 ? -17.484 50.305 36.712 1.00 3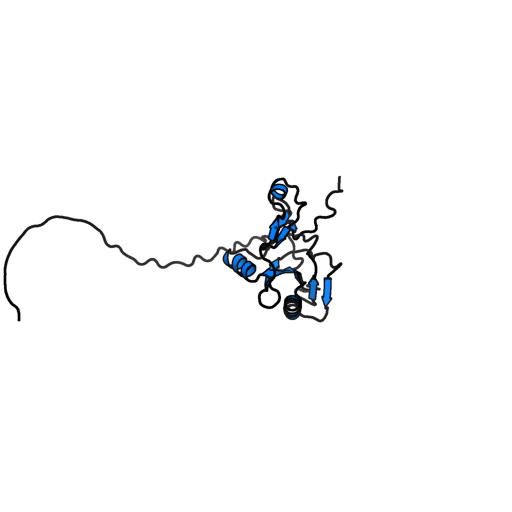7.00 176 PHE A CA 1
ATOM 1314 C C . PHE A 1 176 ? -16.555 51.295 37.445 1.00 37.00 176 PHE A C 1
ATOM 1316 O O . PHE A 1 176 ? -15.704 50.910 38.240 1.00 37.00 176 PHE A O 1
ATOM 1323 N N . SER A 1 177 ? -16.954 52.574 37.395 1.00 33.81 177 SER A N 1
ATOM 1324 C CA . SER A 1 177 ? -17.081 53.460 38.566 1.00 33.81 177 SER A CA 1
ATOM 1325 C C . SER A 1 177 ? -18.169 54.527 38.337 1.00 33.81 177 SER A C 1
ATOM 1327 O O . SER A 1 177 ? -18.588 54.765 37.208 1.00 33.81 177 SER A O 1
ATOM 1329 N N . ILE A 1 178 ? -18.685 55.046 39.450 1.00 39.31 178 ILE A N 1
ATOM 1330 C CA . ILE A 1 178 ? -19.983 55.705 39.693 1.00 39.31 178 ILE A CA 1
ATOM 1331 C C . ILE A 1 178 ? -20.008 57.207 39.298 1.00 39.31 178 ILE A C 1
ATOM 1333 O O . ILE A 1 178 ? -18.963 57.831 39.175 1.00 39.31 178 ILE A O 1
ATOM 1337 N N . ALA A 1 179 ? -21.237 57.724 39.119 1.00 35.97 179 ALA A N 1
ATOM 1338 C CA . ALA A 1 179 ? -21.749 59.079 38.806 1.00 35.97 179 ALA A CA 1
ATOM 1339 C C . ALA A 1 179 ? -21.022 60.313 39.426 1.00 35.97 179 ALA A C 1
ATOM 1341 O O . ALA A 1 179 ? -20.284 60.163 40.398 1.00 35.97 179 ALA A O 1
ATOM 1342 N N . PRO A 1 180 ? -21.281 61.550 38.931 1.00 43.84 180 PRO A N 1
ATOM 1343 C CA . PRO A 1 180 ? -22.502 62.265 39.331 1.00 43.84 180 PRO A CA 1
ATOM 1344 C C . PRO A 1 180 ? -23.236 63.044 38.218 1.00 43.84 180 PRO A C 1
ATOM 1346 O O . PRO A 1 180 ? -22.756 63.273 37.113 1.00 43.84 180 PRO A O 1
ATOM 1349 N N . SER A 1 181 ? -24.450 63.429 38.598 1.00 40.25 181 SER A N 1
ATOM 1350 C CA . SER A 1 181 ? -25.505 64.180 37.923 1.00 40.25 181 SER A CA 1
ATOM 1351 C C . SER A 1 181 ? -25.132 65.603 37.473 1.00 40.25 181 SER A C 1
ATOM 1353 O O . SER A 1 181 ? -24.460 66.327 38.201 1.00 40.25 181 SER A O 1
ATOM 1355 N N . SER A 1 182 ? -25.677 66.048 36.335 1.00 41.03 182 SER A N 1
ATOM 1356 C CA . SER A 1 182 ? -26.248 67.398 36.088 1.00 41.03 182 SER A CA 1
ATOM 1357 C C . SER A 1 182 ? -26.759 67.455 34.633 1.00 41.03 182 SER A C 1
ATOM 1359 O O . SER A 1 182 ? -26.003 67.213 33.706 1.00 41.03 182 SER A O 1
ATOM 1361 N N . THR A 1 183 ? -28.069 67.368 34.387 1.00 39.31 183 THR A N 1
ATOM 1362 C CA . THR A 1 183 ? -29.070 68.450 34.230 1.00 39.31 183 THR A CA 1
ATOM 1363 C C . THR A 1 183 ? -28.925 69.289 32.947 1.00 39.31 183 THR A C 1
ATOM 1365 O O . THR A 1 183 ? -27.860 69.816 32.659 1.00 39.31 183 THR A O 1
ATOM 1368 N N . THR A 1 184 ? -30.086 69.514 32.307 1.00 39.62 184 THR A N 1
ATOM 1369 C CA . THR A 1 184 ? -30.473 70.488 31.252 1.00 39.62 184 THR A CA 1
ATOM 1370 C C . THR A 1 184 ? -30.496 69.944 29.811 1.00 39.62 184 THR A C 1
ATOM 1372 O O . THR A 1 184 ? -29.484 69.488 29.305 1.00 39.62 184 THR A O 1
ATOM 1375 N N . ARG A 1 185 ? -31.699 69.711 29.240 1.00 39.91 185 ARG A N 1
ATOM 1376 C CA . ARG A 1 185 ? -32.604 70.631 28.477 1.00 39.91 185 ARG A CA 1
ATOM 1377 C C . ARG A 1 185 ? -32.179 70.621 26.991 1.00 39.91 185 ARG A C 1
ATOM 1379 O O . ARG A 1 185 ? -30.994 70.712 26.736 1.00 39.91 185 ARG A O 1
ATOM 1386 N N . SER A 1 186 ? -32.998 70.489 25.952 1.00 43.12 186 SER A N 1
ATOM 1387 C CA . SER A 1 186 ? -34.406 70.786 25.669 1.00 43.12 186 SER A CA 1
ATOM 1388 C C . SER A 1 186 ? -34.791 70.033 24.371 1.00 43.12 186 SER A C 1
ATOM 1390 O O . SER A 1 186 ? -33.892 69.663 23.625 1.00 43.12 186 SER A O 1
ATOM 1392 N N . GLU A 1 187 ? -36.101 69.829 24.159 1.00 44.91 187 GLU A N 1
ATOM 1393 C CA . GLU A 1 187 ? -36.893 69.969 22.905 1.00 44.91 187 GLU A CA 1
ATOM 1394 C C . GLU A 1 187 ? -36.240 69.729 21.525 1.00 44.91 187 GLU A C 1
ATOM 1396 O O . GLU A 1 187 ? -35.119 70.123 21.261 1.00 44.91 187 GLU A O 1
ATOM 1401 N N . ALA A 1 188 ? -36.917 69.240 20.492 1.00 46.69 188 ALA A N 1
ATOM 1402 C CA . ALA A 1 188 ? -38.282 68.795 20.263 1.00 46.69 188 ALA A CA 1
ATOM 1403 C C . ALA A 1 188 ? -38.276 68.103 18.888 1.00 46.69 188 ALA A C 1
ATOM 1405 O O . ALA A 1 188 ? -37.405 68.345 18.053 1.00 46.69 188 ALA A O 1
ATOM 1406 N N . ASN A 1 189 ? -39.270 67.248 18.688 1.00 37.31 189 ASN A N 1
ATOM 1407 C CA . ASN A 1 189 ? -39.604 66.611 17.421 1.00 37.31 189 ASN A CA 1
ATOM 1408 C C . ASN A 1 189 ? -40.091 67.653 16.387 1.00 37.31 189 ASN A C 1
ATOM 1410 O O . ASN A 1 189 ? -40.479 68.762 16.774 1.00 37.31 189 ASN A O 1
ATOM 1414 N N . PRO A 1 190 ? -40.110 67.312 15.092 1.00 64.50 190 PRO A N 1
ATOM 1415 C CA . PRO A 1 190 ? -41.295 66.653 14.518 1.00 64.50 190 PRO A CA 1
ATOM 1416 C C . PRO A 1 190 ? -41.016 65.327 13.797 1.00 64.50 190 PRO A C 1
ATOM 1418 O O . PRO A 1 190 ? -39.967 65.215 13.128 1.00 64.50 190 PRO A O 1
#

Secondary structure (DSSP, 8-state):
-----S---S-EEE-TTSSSSEEEPTTEEESSHHHHHTT--TT-EEESS----GGGEEEEEE-SEEPPPGGGEEEETT--HHHHHHHHHT-TT--EEE-SB-GGG--BSEEEESS---S-EE-SS----EEEEEEHHHHHHHHHTT--------S-----------PPP--PPP----------------